Protein AF-A0A917A0M6-F1 (afdb_monomer)

Nearest PDB structures (foldseek):
  4nqf-assembly1_A  TM=3.173E-01  e=4.459E-01  Agrobacterium fabrum str. C58
  5k7v-assembly1_B  TM=4.689E-01  e=9.757E+00  synthetic construct

Radius of gyration: 28.37 Å; Cα contacts (8 Å, |Δi|>4): 167; chains: 1; bounding box: 104×65×52 Å

Mean predicted aligned error: 12.32 Å

Sequence (182 aa):
MIWTCESSKTDILPEPIEGSTAPAIVREPIKPNVAEQAAIAFETAARERDPLLHIVCGLRAIAEAALVGTLAFSPVFELRRLEAAIVSASDGTMGAARYVPAHAVALGFTAALCIIDDSVRRPEFRAPAELAAARIDHVLLLADELDAQFRRQCIERGGDLLRRHVTIQRAMAADVASLTRQ

Solvent-accessible surface area (backbone atoms only — not comparable to full-atom values): 10392 Å² total; per-residue (Å²): 140,86,83,86,84,83,83,90,85,83,87,84,82,81,79,82,76,86,79,76,77,68,77,77,80,76,72,69,79,77,75,79,48,66,41,49,54,24,20,53,24,19,48,50,20,49,74,43,95,75,27,44,66,32,42,27,52,20,37,49,46,50,41,54,27,58,76,73,50,51,52,55,73,45,57,68,69,37,49,54,48,24,51,52,19,49,60,61,21,44,65,59,42,54,70,65,38,81,91,53,59,59,68,55,53,51,49,14,51,50,25,49,48,51,53,55,55,39,39,77,41,57,80,94,73,36,72,57,68,70,58,48,50,54,28,41,50,38,21,50,53,40,25,51,53,39,45,56,49,45,52,49,53,46,31,72,78,69,46,54,62,66,60,51,49,54,52,50,54,52,51,54,54,50,53,54,61,53,65,74,72,113

pLDDT: mean 83.78, std 18.56, range [28.95, 98.5]

Structure (mmCIF, N/CA/C/O backbone):
data_AF-A0A917A0M6-F1
#
_entry.id   AF-A0A917A0M6-F1
#
loop_
_atom_site.group_PDB
_atom_site.id
_atom_site.type_symbol
_atom_site.label_atom_id
_atom_site.label_alt_id
_atom_site.label_comp_id
_atom_site.label_asym_id
_atom_site.label_entity_id
_atom_site.label_seq_id
_atom_site.pdbx_PDB_ins_code
_atom_site.Cartn_x
_atom_site.Cartn_y
_atom_site.Cartn_z
_atom_site.occupancy
_atom_site.B_iso_or_equiv
_atom_site.auth_seq_id
_atom_site.auth_comp_id
_atom_site.auth_asym_id
_atom_site.auth_atom_id
_atom_site.pdbx_PDB_model_num
ATOM 1 N N . MET A 1 1 ? 56.222 32.888 -17.782 1.00 38.62 1 MET A N 1
ATOM 2 C CA . MET A 1 1 ? 55.585 33.889 -18.659 1.00 38.62 1 MET A CA 1
ATOM 3 C C . MET A 1 1 ? 54.517 34.566 -17.818 1.00 38.62 1 MET A C 1
ATOM 5 O O . MET A 1 1 ? 53.549 33.919 -17.451 1.00 38.62 1 MET A O 1
ATOM 9 N N . ILE A 1 2 ? 54.814 35.776 -17.353 1.00 39.22 2 ILE A N 1
ATOM 10 C CA . ILE A 1 2 ? 54.009 36.548 -16.400 1.00 39.22 2 ILE A CA 1
ATOM 11 C C . ILE A 1 2 ? 53.147 37.491 -17.238 1.00 39.22 2 ILE A C 1
ATOM 13 O O . ILE A 1 2 ? 53.694 38.205 -18.074 1.00 39.22 2 ILE A O 1
ATOM 17 N N . TRP A 1 3 ? 51.831 37.473 -17.047 1.00 33.34 3 TRP A N 1
ATOM 18 C CA . TRP A 1 3 ? 50.938 38.505 -17.569 1.00 33.34 3 TRP A CA 1
ATOM 19 C C . TRP A 1 3 ? 50.345 39.259 -16.384 1.00 33.34 3 TRP A C 1
ATOM 21 O O . TRP A 1 3 ? 49.498 38.750 -15.656 1.00 33.34 3 TRP A O 1
ATOM 31 N N . THR A 1 4 ? 50.854 40.467 -16.176 1.00 40.28 4 THR A N 1
ATOM 32 C CA . THR A 1 4 ? 50.218 41.528 -15.399 1.00 40.28 4 THR A CA 1
ATOM 33 C C . THR A 1 4 ? 49.115 42.147 -16.253 1.00 40.28 4 THR A C 1
ATOM 35 O O . THR A 1 4 ? 49.374 42.530 -17.393 1.00 40.28 4 THR A O 1
ATOM 38 N N . CYS A 1 5 ? 47.900 42.258 -15.717 1.00 28.95 5 CYS A N 1
ATOM 39 C CA . CYS A 1 5 ? 46.818 43.024 -16.327 1.00 28.95 5 CYS A CA 1
ATOM 40 C C . CYS A 1 5 ? 46.519 44.220 -15.415 1.00 28.95 5 CYS A C 1
ATOM 42 O O . CYS A 1 5 ? 45.939 44.052 -14.343 1.00 28.95 5 CYS A O 1
ATOM 44 N N . GLU A 1 6 ? 46.976 45.405 -15.821 1.00 38.19 6 GLU A N 1
ATOM 45 C CA . GLU A 1 6 ? 46.613 46.688 -15.222 1.00 38.19 6 GLU A CA 1
ATOM 46 C C . GLU A 1 6 ? 45.471 47.322 -16.028 1.00 38.19 6 GLU A C 1
ATOM 48 O O . GLU A 1 6 ? 45.599 47.603 -17.215 1.00 38.19 6 GLU A O 1
ATOM 53 N N . SER A 1 7 ? 44.349 47.483 -15.330 1.00 42.22 7 SER A N 1
ATOM 54 C CA . SER A 1 7 ? 43.392 48.592 -15.312 1.00 42.22 7 SER A CA 1
ATOM 55 C C . SER A 1 7 ? 43.028 49.398 -16.571 1.00 42.22 7 SER A C 1
ATOM 57 O O . SER A 1 7 ? 43.845 50.031 -17.230 1.00 42.22 7 SER A O 1
ATOM 59 N N . SER A 1 8 ? 41.707 49.610 -16.637 1.00 41.69 8 SER A N 1
ATOM 60 C CA . SER A 1 8 ? 40.989 50.866 -16.923 1.00 41.69 8 SER A CA 1
ATOM 61 C C . SER A 1 8 ? 40.508 51.147 -18.352 1.00 41.69 8 SER A C 1
ATOM 63 O O . SER A 1 8 ? 41.254 51.581 -19.223 1.00 41.69 8 SER A O 1
ATOM 65 N N . LYS A 1 9 ? 39.184 51.031 -18.534 1.00 39.16 9 LYS A N 1
ATOM 66 C CA . LYS A 1 9 ? 38.358 52.066 -19.173 1.00 39.16 9 LYS A CA 1
ATOM 67 C C . LYS A 1 9 ? 36.890 51.909 -18.769 1.00 39.16 9 LYS A C 1
ATOM 69 O O . LYS A 1 9 ? 36.331 50.820 -18.816 1.00 39.16 9 LYS A O 1
ATOM 74 N N . THR A 1 10 ? 36.347 53.025 -18.314 1.00 39.22 10 THR A N 1
ATOM 75 C CA . THR A 1 10 ? 35.009 53.283 -17.793 1.00 39.22 10 THR A CA 1
ATOM 76 C C . THR A 1 10 ? 33.933 53.316 -18.880 1.00 39.22 10 THR A C 1
ATOM 78 O O . THR A 1 10 ? 34.179 53.760 -19.999 1.00 39.22 10 THR A O 1
ATOM 81 N N . ASP A 1 11 ? 32.749 52.863 -18.466 1.00 47.38 11 ASP A N 1
ATOM 82 C CA . ASP A 1 11 ? 31.410 53.407 -18.712 1.00 47.38 11 ASP A CA 1
ATOM 83 C C . ASP A 1 11 ? 30.999 53.819 -20.126 1.00 47.38 11 ASP A C 1
ATOM 85 O O . ASP A 1 11 ? 31.226 54.951 -20.542 1.00 47.38 11 ASP A O 1
ATOM 89 N N . ILE A 1 12 ? 30.200 52.952 -20.759 1.00 41.22 12 ILE A N 1
ATOM 90 C CA . ILE A 1 12 ? 28.961 53.362 -21.440 1.00 41.22 12 ILE A CA 1
ATOM 91 C C . ILE A 1 12 ? 27.910 52.269 -21.175 1.00 41.22 12 ILE A C 1
ATOM 93 O O . ILE A 1 12 ? 27.931 51.210 -21.800 1.00 41.22 12 ILE A O 1
ATOM 97 N N . LEU A 1 13 ? 27.006 52.503 -20.220 1.00 48.06 13 LEU A N 1
ATOM 98 C CA . LEU A 1 13 ? 25.775 51.719 -20.075 1.00 48.06 13 LEU A CA 1
ATOM 99 C C . LEU A 1 13 ? 24.787 52.172 -21.164 1.00 48.06 13 LEU A C 1
ATOM 101 O O . LEU A 1 13 ? 24.506 53.369 -21.231 1.00 48.06 13 LEU A O 1
ATOM 105 N N . PRO A 1 14 ? 24.245 51.278 -22.009 1.00 47.41 14 PRO A N 1
ATOM 106 C CA . PRO A 1 14 ? 23.113 51.636 -22.850 1.00 47.41 14 PRO A CA 1
ATOM 107 C C . PRO A 1 14 ? 21.853 51.771 -21.983 1.00 47.41 14 PRO A C 1
ATOM 109 O O . PRO A 1 14 ? 21.599 50.944 -21.106 1.00 47.41 14 PRO A O 1
ATOM 112 N N . GLU A 1 15 ? 21.088 52.836 -22.222 1.00 51.50 15 GLU A N 1
ATOM 113 C CA . GLU A 1 15 ? 19.836 53.130 -21.522 1.00 51.50 15 GLU A CA 1
ATOM 114 C C . GLU A 1 15 ? 18.814 51.980 -21.618 1.00 51.50 15 GLU A C 1
ATOM 116 O O . GLU A 1 15 ? 18.795 51.237 -22.607 1.00 51.50 15 GLU A O 1
ATOM 121 N N . PRO A 1 16 ? 17.953 51.810 -20.596 1.00 46.12 16 PRO A N 1
ATOM 122 C CA . PRO A 1 16 ? 16.967 50.744 -20.576 1.00 46.12 16 PRO A CA 1
ATOM 123 C C . PRO A 1 16 ? 15.896 50.989 -21.643 1.00 46.12 16 PRO A C 1
ATOM 125 O O . PRO A 1 16 ? 15.229 52.018 -21.661 1.00 46.12 16 PRO A O 1
ATOM 128 N N . ILE A 1 17 ? 15.700 50.003 -22.518 1.00 54.75 17 ILE A N 1
ATOM 129 C CA . ILE A 1 17 ? 14.574 49.975 -23.452 1.00 54.75 17 ILE A CA 1
ATOM 130 C C . ILE A 1 17 ? 13.306 49.728 -22.623 1.00 54.75 17 ILE A C 1
ATOM 132 O O . ILE A 1 17 ? 12.985 48.589 -22.270 1.00 54.75 17 ILE A O 1
ATOM 136 N N . GLU A 1 18 ? 12.599 50.804 -22.280 1.00 48.50 18 GLU A N 1
ATOM 137 C CA . GLU A 1 18 ? 11.246 50.744 -21.731 1.00 48.50 18 GLU A CA 1
ATOM 138 C C . GLU A 1 18 ? 10.335 50.042 -22.746 1.00 48.50 18 GLU A C 1
ATOM 140 O O . GLU A 1 18 ? 10.066 50.553 -23.831 1.00 48.50 18 GLU A O 1
ATOM 145 N N . GLY A 1 19 ? 9.891 48.827 -22.413 1.00 54.84 19 GLY A N 1
ATOM 146 C CA . GLY A 1 19 ? 8.933 48.087 -23.238 1.00 54.84 19 GLY A CA 1
ATOM 147 C C . GLY A 1 19 ? 9.121 46.575 -23.308 1.00 54.84 19 GLY A C 1
ATOM 148 O O . GLY A 1 19 ? 8.264 45.900 -23.870 1.00 54.84 19 GLY A O 1
ATOM 149 N N . SER A 1 20 ? 10.176 45.999 -22.723 1.00 45.97 20 SER A N 1
ATOM 150 C CA . SER A 1 20 ? 10.283 44.537 -22.622 1.00 45.97 20 SER A CA 1
ATOM 151 C C . SER A 1 20 ? 9.537 44.035 -21.387 1.00 45.97 20 SER A C 1
ATOM 153 O O . SER A 1 20 ? 10.117 43.787 -20.330 1.00 45.97 20 SER A O 1
ATOM 155 N N . THR A 1 21 ? 8.219 43.885 -21.509 1.00 54.47 21 THR A N 1
ATOM 156 C CA . THR A 1 21 ? 7.493 42.963 -20.632 1.00 54.47 21 THR A CA 1
ATOM 157 C C . THR A 1 21 ? 7.913 41.556 -21.037 1.00 54.47 21 THR A C 1
ATOM 159 O O . THR A 1 21 ? 7.304 40.921 -21.895 1.00 54.47 21 THR A O 1
ATOM 162 N N . ALA A 1 22 ? 9.015 41.083 -20.447 1.00 52.59 22 ALA A N 1
ATOM 163 C CA . ALA A 1 22 ? 9.358 39.671 -20.472 1.00 52.59 22 ALA A CA 1
ATOM 164 C C . ALA A 1 22 ? 8.086 38.892 -20.104 1.00 52.59 22 ALA A C 1
ATOM 166 O O . ALA A 1 22 ? 7.437 39.261 -19.116 1.00 52.59 22 ALA A O 1
ATOM 167 N N . PRO A 1 23 ? 7.675 37.887 -20.899 1.00 52.91 23 PRO A N 1
ATOM 168 C CA . PRO A 1 23 ? 6.446 37.170 -20.622 1.00 52.91 23 PRO A CA 1
ATOM 169 C C . PRO A 1 23 ? 6.552 36.641 -19.198 1.00 52.91 23 PRO A C 1
ATOM 171 O O . PRO A 1 23 ? 7.510 35.941 -18.860 1.00 52.91 23 PRO A O 1
ATOM 174 N N . ALA A 1 24 ? 5.601 37.042 -18.351 1.00 52.66 24 ALA A N 1
ATOM 175 C CA . ALA A 1 24 ? 5.468 36.474 -17.027 1.00 52.66 24 ALA A CA 1
ATOM 176 C C . ALA A 1 24 ? 5.429 34.961 -17.229 1.00 52.66 24 ALA A C 1
ATOM 178 O O . ALA A 1 24 ? 4.516 34.446 -17.876 1.00 52.66 24 ALA A O 1
ATOM 179 N N . ILE A 1 25 ? 6.465 34.266 -16.757 1.00 57.62 25 ILE A N 1
ATOM 180 C CA . ILE A 1 25 ? 6.489 32.811 -16.742 1.00 57.62 25 ILE A CA 1
ATOM 181 C C . ILE A 1 25 ? 5.358 32.433 -15.795 1.00 57.62 25 ILE A C 1
ATOM 183 O O . ILE A 1 25 ? 5.535 32.406 -14.576 1.00 57.62 25 ILE A O 1
ATOM 187 N N . VAL A 1 26 ? 4.171 32.211 -16.355 1.00 52.22 26 VAL A N 1
ATOM 188 C CA . VAL A 1 26 ? 3.073 31.546 -15.676 1.00 52.22 26 VAL A CA 1
ATOM 189 C C . VAL A 1 26 ? 3.598 30.141 -15.440 1.00 52.22 26 VAL A C 1
ATOM 191 O O . VAL A 1 26 ? 3.538 29.282 -16.315 1.00 52.22 26 VAL A O 1
ATOM 194 N N . ARG A 1 27 ? 4.244 29.940 -14.288 1.00 53.47 27 ARG A N 1
ATOM 195 C CA . ARG A 1 27 ? 4.594 28.608 -13.817 1.00 53.47 27 ARG A CA 1
ATOM 196 C C . ARG A 1 27 ? 3.261 27.917 -13.606 1.00 53.47 27 ARG A C 1
ATOM 198 O O . ARG A 1 27 ? 2.564 28.226 -12.640 1.00 53.47 27 ARG A O 1
ATOM 205 N N . GLU A 1 28 ? 2.880 27.051 -14.541 1.00 50.97 28 GLU A N 1
ATOM 206 C CA . GLU A 1 28 ? 1.807 26.102 -14.284 1.00 50.97 28 GLU A CA 1
ATOM 207 C C . GLU A 1 28 ? 2.093 25.452 -12.923 1.00 50.97 28 GLU A C 1
ATOM 209 O O . GLU A 1 28 ? 3.253 25.116 -12.644 1.00 50.97 28 GLU A O 1
ATOM 214 N N . PRO A 1 29 ? 1.088 25.328 -12.040 1.00 48.66 29 PRO A N 1
ATOM 215 C CA . PRO A 1 29 ? 1.276 24.601 -10.799 1.00 48.66 29 PRO A CA 1
ATOM 216 C C . PRO A 1 29 ? 1.792 23.212 -11.167 1.00 48.66 29 PRO A C 1
ATOM 218 O O . PRO A 1 29 ? 1.144 22.494 -11.931 1.00 48.66 29 PRO A O 1
ATOM 221 N N . ILE A 1 30 ? 2.984 22.866 -10.673 1.00 56.91 30 ILE A N 1
ATOM 222 C CA . ILE A 1 30 ? 3.573 21.543 -10.875 1.00 56.91 30 ILE A CA 1
ATOM 223 C C . ILE A 1 30 ? 2.530 20.555 -10.363 1.00 56.91 30 ILE A C 1
ATOM 225 O O . ILE A 1 30 ? 2.232 20.538 -9.169 1.00 56.91 30 ILE A O 1
ATOM 229 N N . LYS A 1 31 ? 1.911 19.787 -11.269 1.00 58.31 31 LYS A N 1
ATOM 230 C CA . LYS A 1 31 ? 1.012 18.709 -10.860 1.00 58.31 31 LYS A CA 1
ATOM 231 C C . LYS A 1 31 ? 1.856 17.755 -10.017 1.00 58.31 31 LYS A C 1
ATOM 233 O O . LYS A 1 31 ? 2.853 17.257 -10.545 1.00 58.31 31 LYS A O 1
ATOM 238 N N . PRO A 1 32 ? 1.515 17.538 -8.737 1.00 62.78 32 PRO A N 1
ATOM 239 C CA . PRO A 1 32 ? 2.364 16.754 -7.861 1.00 62.78 32 PRO A CA 1
ATOM 240 C C . PRO A 1 32 ? 2.487 15.344 -8.430 1.00 62.78 32 PRO A C 1
ATOM 242 O O . PRO A 1 32 ? 1.481 14.714 -8.769 1.00 62.78 32 PRO A O 1
ATOM 245 N N . ASN A 1 33 ? 3.721 14.879 -8.585 1.00 86.81 33 ASN A N 1
ATOM 246 C CA . ASN A 1 33 ? 4.006 13.577 -9.168 1.00 86.81 33 ASN A CA 1
ATOM 247 C C . ASN A 1 33 ? 3.461 12.467 -8.249 1.00 86.81 33 ASN A C 1
ATOM 249 O O . ASN A 1 33 ? 3.578 12.571 -7.032 1.00 86.81 33 ASN A O 1
ATOM 253 N N . VAL A 1 34 ? 2.888 11.386 -8.790 1.00 91.06 34 VAL A N 1
ATOM 254 C CA . VAL A 1 34 ? 2.308 10.324 -7.946 1.00 91.06 34 VAL A CA 1
ATOM 255 C C . VAL A 1 34 ? 3.366 9.668 -7.054 1.00 91.06 34 VAL A C 1
ATOM 257 O O . VAL A 1 34 ? 3.089 9.400 -5.887 1.00 91.06 34 VAL A O 1
ATOM 260 N N . ALA A 1 35 ? 4.597 9.488 -7.551 1.00 94.12 35 ALA A N 1
ATOM 261 C CA . ALA A 1 35 ? 5.684 8.974 -6.717 1.00 94.12 35 ALA A CA 1
ATOM 262 C C . ALA A 1 35 ? 6.040 9.928 -5.563 1.00 94.12 35 ALA A C 1
ATOM 264 O O . ALA A 1 35 ? 6.274 9.470 -4.449 1.00 94.12 35 ALA A O 1
ATOM 265 N N . GLU A 1 36 ? 6.008 11.242 -5.803 1.00 94.88 36 GLU A N 1
ATOM 266 C CA . GLU A 1 36 ? 6.241 12.260 -4.772 1.00 94.88 36 GLU A CA 1
ATOM 267 C C . GLU A 1 36 ? 5.126 12.234 -3.714 1.00 94.88 36 GLU A C 1
ATOM 269 O O . GLU A 1 36 ? 5.403 12.200 -2.516 1.00 94.88 36 GLU A O 1
ATOM 274 N N . GLN A 1 37 ? 3.859 12.186 -4.140 1.00 94.50 37 GLN A N 1
ATOM 275 C CA . GLN A 1 37 ? 2.711 12.115 -3.229 1.00 94.50 37 GLN A CA 1
ATOM 276 C C . GLN A 1 37 ? 2.752 10.854 -2.361 1.00 94.50 37 GLN A C 1
ATOM 278 O O . GLN A 1 37 ? 2.564 10.926 -1.145 1.00 94.50 37 GLN A O 1
ATOM 283 N N . ALA A 1 38 ? 3.034 9.702 -2.975 1.00 96.75 38 ALA A N 1
ATOM 284 C CA . ALA A 1 38 ? 3.188 8.449 -2.252 1.00 96.75 38 ALA A CA 1
ATOM 285 C C . ALA A 1 38 ? 4.369 8.524 -1.271 1.00 96.75 38 ALA A C 1
ATOM 287 O O . ALA A 1 38 ? 4.231 8.106 -0.122 1.00 96.75 38 ALA A O 1
ATOM 288 N N . ALA A 1 39 ? 5.499 9.116 -1.676 1.00 97.56 39 ALA A N 1
ATOM 289 C CA . ALA A 1 39 ? 6.673 9.251 -0.818 1.00 97.56 39 ALA A CA 1
ATOM 290 C C . ALA A 1 39 ? 6.361 10.111 0.412 1.00 97.56 39 ALA A C 1
ATOM 292 O O . ALA A 1 39 ? 6.673 9.708 1.529 1.00 97.56 39 ALA A O 1
ATOM 293 N N . ILE A 1 40 ? 5.667 11.239 0.233 1.00 97.12 40 ILE A N 1
ATOM 294 C CA . ILE A 1 40 ? 5.218 12.105 1.334 1.00 97.12 40 ILE A CA 1
ATOM 295 C C . ILE A 1 40 ? 4.319 11.340 2.312 1.00 97.12 40 ILE A C 1
ATOM 297 O O . ILE A 1 40 ? 4.447 11.517 3.527 1.00 97.12 40 ILE A O 1
ATOM 301 N N . ALA A 1 41 ? 3.432 10.475 1.813 1.00 97.25 41 ALA A N 1
ATOM 302 C CA . ALA A 1 41 ? 2.583 9.654 2.668 1.00 97.25 41 ALA A CA 1
ATOM 303 C C . ALA A 1 41 ? 3.427 8.700 3.534 1.00 97.25 41 ALA A C 1
ATOM 305 O O . ALA A 1 41 ? 3.285 8.695 4.755 1.00 97.25 41 ALA A O 1
ATOM 306 N N . PHE A 1 42 ? 4.373 7.966 2.943 1.00 98.19 42 PHE A N 1
ATOM 307 C CA . PHE A 1 42 ? 5.252 7.065 3.700 1.00 98.19 42 PHE A CA 1
ATOM 308 C C . PHE A 1 42 ? 6.207 7.802 4.651 1.00 98.19 42 PHE A C 1
ATOM 310 O O . PHE A 1 42 ? 6.415 7.360 5.778 1.00 98.19 42 PHE A O 1
ATOM 317 N N . GLU A 1 43 ? 6.750 8.952 4.251 1.00 97.75 43 GLU A N 1
ATOM 318 C CA . GLU A 1 43 ? 7.593 9.789 5.114 1.00 97.75 43 GLU A CA 1
ATOM 319 C C . GLU A 1 43 ? 6.824 10.322 6.324 1.00 97.75 43 GLU A C 1
ATOM 321 O O . GLU A 1 43 ? 7.365 10.379 7.429 1.00 97.75 43 GLU A O 1
ATOM 326 N N . THR A 1 44 ? 5.562 10.710 6.125 1.00 96.75 44 THR A N 1
ATOM 327 C CA . THR A 1 44 ? 4.668 11.107 7.218 1.00 96.75 44 THR A CA 1
ATOM 328 C C . THR A 1 44 ? 4.410 9.919 8.139 1.00 96.75 44 THR A C 1
ATOM 330 O O . THR A 1 44 ? 4.629 10.023 9.344 1.00 96.75 44 THR A O 1
ATOM 333 N N . ALA A 1 45 ? 4.066 8.759 7.571 1.00 96.75 45 ALA A N 1
ATOM 334 C CA . ALA A 1 45 ? 3.852 7.532 8.329 1.00 96.75 45 ALA A CA 1
ATOM 335 C C . ALA A 1 45 ? 5.065 7.164 9.201 1.00 96.75 45 ALA A C 1
ATOM 337 O O . ALA A 1 45 ? 4.908 6.853 10.375 1.00 96.75 45 ALA A O 1
ATOM 338 N N . ALA A 1 46 ? 6.285 7.267 8.671 1.00 95.62 46 ALA A N 1
ATOM 339 C CA . ALA A 1 46 ? 7.508 6.941 9.406 1.00 95.62 46 ALA A CA 1
ATOM 340 C C . ALA A 1 46 ? 7.762 7.839 10.637 1.00 95.62 46 ALA A C 1
ATOM 342 O O . ALA A 1 46 ? 8.511 7.457 11.534 1.00 95.62 46 ALA A O 1
ATOM 343 N N . ARG A 1 47 ? 7.164 9.036 10.687 1.00 94.56 47 ARG A N 1
ATOM 344 C CA . ARG A 1 47 ? 7.327 10.000 11.791 1.00 94.56 47 ARG A CA 1
ATOM 345 C C . ARG A 1 47 ? 6.196 9.933 12.812 1.00 94.56 47 ARG A C 1
ATOM 347 O O . ARG A 1 47 ? 6.347 10.442 13.922 1.00 94.56 47 ARG A O 1
ATOM 354 N N . GLU A 1 48 ? 5.061 9.353 12.442 1.00 90.62 48 GLU A N 1
ATOM 355 C CA . GLU A 1 48 ? 3.857 9.361 13.259 1.00 90.62 48 GLU A CA 1
ATOM 356 C C . GLU A 1 48 ? 3.731 8.137 14.163 1.00 90.62 48 GLU A C 1
ATOM 358 O O . GLU A 1 48 ? 4.194 7.036 13.875 1.00 90.62 48 GLU A O 1
ATOM 363 N N . ARG A 1 49 ? 3.037 8.332 15.288 1.00 83.62 49 ARG A N 1
ATOM 364 C CA . ARG A 1 49 ? 2.726 7.249 16.228 1.00 83.62 49 ARG A CA 1
ATOM 365 C C . ARG A 1 49 ? 1.623 6.320 15.710 1.00 83.62 49 ARG A C 1
ATOM 367 O O . ARG A 1 49 ? 1.553 5.173 16.144 1.00 83.62 49 ARG A O 1
ATOM 374 N N . ASP A 1 50 ? 0.755 6.822 14.835 1.00 87.62 50 ASP A N 1
ATOM 375 C CA . ASP A 1 50 ? -0.324 6.061 14.205 1.00 87.62 50 ASP A CA 1
ATOM 376 C C . ASP A 1 50 ? -0.201 6.137 12.675 1.00 87.62 50 ASP A C 1
ATOM 378 O O . ASP A 1 50 ? -0.863 6.950 12.033 1.00 87.62 50 ASP A O 1
ATOM 382 N N . PRO A 1 51 ? 0.686 5.321 12.081 1.00 94.44 51 PRO A N 1
ATOM 383 C CA . PRO A 1 51 ? 1.070 5.466 10.681 1.00 94.44 51 PRO A CA 1
ATOM 384 C C . PRO A 1 51 ? 0.003 4.972 9.695 1.00 94.44 51 PRO A C 1
ATOM 386 O O . PRO A 1 51 ? 0.113 5.231 8.497 1.00 94.44 51 PRO A O 1
ATOM 389 N N . LEU A 1 52 ? -1.004 4.221 10.160 1.00 95.75 52 LEU A N 1
ATOM 390 C CA . LEU A 1 52 ? -1.798 3.328 9.309 1.00 95.75 52 LEU A CA 1
ATOM 391 C C . LEU A 1 52 ? -2.516 4.058 8.173 1.00 95.75 52 LEU A C 1
ATOM 393 O O . LEU A 1 52 ? -2.455 3.603 7.034 1.00 95.75 52 LEU A O 1
ATOM 397 N N . LEU A 1 53 ? -3.139 5.205 8.453 1.00 95.81 53 LEU A N 1
ATOM 398 C CA . LEU A 1 53 ? -3.837 5.990 7.433 1.00 95.81 53 LEU A CA 1
ATOM 399 C C . LEU A 1 53 ? -2.894 6.404 6.296 1.00 95.81 53 LEU A C 1
ATOM 401 O O . LEU A 1 53 ? -3.217 6.251 5.119 1.00 95.81 53 LEU A O 1
ATOM 405 N N . HIS A 1 54 ? -1.711 6.900 6.648 1.00 97.56 54 HIS A N 1
ATOM 406 C CA . HIS A 1 54 ? -0.732 7.368 5.678 1.00 97.56 54 HIS A CA 1
ATOM 407 C C . HIS A 1 54 ? -0.139 6.219 4.855 1.00 97.56 54 HIS A C 1
ATOM 409 O O . HIS A 1 54 ? 0.023 6.362 3.643 1.00 97.56 54 HIS A O 1
ATOM 415 N N . ILE A 1 55 ? 0.091 5.054 5.471 1.00 98.00 55 ILE A N 1
ATOM 416 C CA . ILE A 1 55 ? 0.491 3.836 4.753 1.00 98.00 55 ILE A CA 1
ATOM 417 C C . ILE A 1 55 ? -0.573 3.424 3.737 1.00 98.00 55 ILE A C 1
ATOM 419 O O . ILE A 1 55 ? -0.245 3.176 2.580 1.00 98.00 55 ILE A O 1
ATOM 423 N N . VAL A 1 56 ? -1.845 3.385 4.144 1.00 98.12 56 VAL A N 1
ATOM 424 C CA . VAL A 1 56 ? -2.962 3.033 3.255 1.00 98.12 56 VAL A CA 1
ATOM 425 C C . VAL A 1 56 ? -3.013 3.979 2.058 1.00 98.12 56 VAL A C 1
ATOM 427 O O . VAL A 1 56 ? -3.101 3.516 0.921 1.00 98.12 56 VAL A O 1
ATOM 430 N N . CYS A 1 57 ? -2.912 5.290 2.289 1.00 97.50 57 CYS A N 1
ATOM 431 C CA . CYS A 1 57 ? -2.883 6.284 1.217 1.00 97.50 57 CYS A CA 1
ATOM 432 C C . CYS A 1 57 ? -1.708 6.056 0.254 1.00 97.50 57 CYS A C 1
ATOM 434 O O . CYS A 1 57 ? -1.910 6.047 -0.960 1.00 97.50 57 CYS A O 1
ATOM 436 N N . GLY A 1 58 ? -0.501 5.823 0.779 1.00 97.94 58 GLY A N 1
ATOM 437 C CA . GLY A 1 58 ? 0.688 5.558 -0.034 1.00 97.94 58 GLY A CA 1
ATOM 438 C C . GLY A 1 58 ? 0.570 4.279 -0.868 1.00 97.94 58 GLY A C 1
ATOM 439 O O . GLY A 1 58 ? 0.857 4.294 -2.064 1.00 97.94 58 GLY A O 1
ATOM 440 N N . LEU A 1 59 ? 0.091 3.182 -0.271 1.00 98.31 59 LEU A N 1
ATOM 441 C CA . LEU A 1 59 ? -0.111 1.906 -0.967 1.00 98.31 59 LEU A CA 1
ATOM 442 C C . LEU A 1 59 ? -1.173 2.019 -2.069 1.00 98.31 59 LEU A C 1
ATOM 444 O O . LEU A 1 59 ? -0.948 1.546 -3.183 1.00 98.31 59 LEU A O 1
ATOM 448 N N . ARG A 1 60 ? -2.305 2.686 -1.795 1.00 98.06 60 ARG A N 1
ATOM 449 C CA . ARG A 1 60 ? -3.350 2.922 -2.806 1.00 98.06 60 ARG A CA 1
ATOM 450 C C . ARG A 1 60 ? -2.836 3.781 -3.960 1.00 98.06 60 ARG A C 1
ATOM 452 O O . ARG A 1 60 ? -3.099 3.439 -5.108 1.00 98.06 60 ARG A O 1
ATOM 459 N N . ALA A 1 61 ? -2.056 4.824 -3.672 1.00 96.88 61 ALA A N 1
ATOM 460 C CA . ALA A 1 61 ? -1.446 5.662 -4.702 1.00 96.88 61 ALA A CA 1
ATOM 461 C C . ALA A 1 61 ? -0.491 4.863 -5.607 1.00 96.88 61 ALA A C 1
ATOM 463 O O . ALA A 1 61 ? -0.533 5.017 -6.825 1.00 96.88 61 ALA A O 1
ATOM 464 N N . ILE A 1 62 ? 0.327 3.967 -5.039 1.00 97.75 62 ILE A N 1
ATOM 465 C CA . ILE A 1 62 ? 1.201 3.075 -5.820 1.00 97.75 62 ILE A CA 1
ATOM 466 C C . ILE A 1 62 ? 0.379 2.138 -6.703 1.00 97.75 62 ILE A C 1
ATOM 468 O O . ILE A 1 62 ? 0.672 2.016 -7.891 1.00 97.75 62 ILE A O 1
ATOM 472 N N . ALA A 1 63 ? -0.640 1.482 -6.143 1.00 97.12 63 ALA A N 1
ATOM 473 C CA . ALA A 1 63 ? -1.476 0.543 -6.885 1.00 97.12 63 ALA A CA 1
ATOM 474 C C . ALA A 1 63 ? -2.210 1.231 -8.048 1.00 97.12 63 ALA A C 1
ATOM 476 O O . ALA A 1 63 ? -2.174 0.744 -9.176 1.00 97.12 63 ALA A O 1
ATOM 477 N N . GLU A 1 64 ? -2.815 2.394 -7.801 1.00 96.00 64 GLU A N 1
ATOM 478 C CA . GLU A 1 64 ? -3.481 3.192 -8.833 1.00 96.00 64 GLU A CA 1
ATOM 479 C C . GLU A 1 64 ? -2.495 3.620 -9.927 1.00 96.00 64 GLU A C 1
ATOM 481 O O . GLU A 1 64 ? -2.750 3.442 -11.120 1.00 96.00 64 GLU A O 1
ATOM 486 N N . ALA A 1 65 ? -1.323 4.115 -9.534 1.00 94.75 65 ALA A N 1
ATOM 487 C CA . ALA A 1 65 ? -0.306 4.547 -10.478 1.00 94.75 65 ALA A CA 1
ATOM 488 C C . ALA A 1 65 ? 0.280 3.393 -11.301 1.00 94.75 65 ALA A C 1
ATOM 490 O O . ALA A 1 65 ? 0.647 3.589 -12.460 1.00 94.75 65 ALA A O 1
ATOM 491 N N . ALA A 1 66 ? 0.345 2.189 -10.734 1.00 94.12 66 ALA A N 1
ATOM 492 C CA . ALA A 1 66 ? 0.738 0.982 -11.447 1.00 94.12 66 ALA A CA 1
ATOM 493 C C . ALA A 1 66 ? -0.312 0.572 -12.487 1.00 94.12 66 ALA A C 1
ATOM 495 O O . ALA A 1 66 ? 0.046 0.297 -13.631 1.00 94.12 66 ALA A O 1
ATOM 496 N N . LEU A 1 67 ? -1.598 0.600 -12.120 1.00 93.12 67 LEU A N 1
ATOM 497 C CA . LEU A 1 67 ? -2.712 0.271 -13.018 1.00 93.12 67 LEU A CA 1
ATOM 498 C C . LEU A 1 67 ? -2.795 1.224 -14.218 1.00 93.12 67 LEU A C 1
ATOM 500 O O . LEU A 1 67 ? -3.077 0.789 -15.333 1.00 93.12 67 LEU A O 1
ATOM 504 N N . VAL A 1 68 ? -2.528 2.515 -14.003 1.00 91.75 68 VAL A N 1
ATOM 505 C CA . VAL A 1 68 ? -2.567 3.546 -15.059 1.00 91.75 68 VAL A CA 1
ATOM 506 C C . VAL A 1 68 ? -1.199 3.724 -15.747 1.00 91.75 68 VAL A C 1
ATOM 508 O O . VAL A 1 68 ? -1.086 4.402 -16.765 1.00 91.75 68 VAL A O 1
ATOM 511 N N . GLY A 1 69 ? -0.138 3.106 -15.221 1.00 89.38 69 GLY A N 1
ATOM 512 C CA . GLY A 1 69 ? 1.224 3.201 -15.752 1.00 89.38 69 GLY A CA 1
ATOM 513 C C . GLY A 1 69 ? 1.920 4.544 -15.497 1.00 89.38 69 GLY A C 1
ATOM 514 O O . GLY A 1 69 ? 2.940 4.833 -16.123 1.00 89.38 69 GLY A O 1
ATOM 515 N N . THR A 1 70 ? 1.410 5.375 -14.584 1.00 91.50 70 THR A N 1
ATOM 516 C CA . THR A 1 70 ? 1.931 6.730 -14.341 1.00 91.50 70 THR A CA 1
ATOM 517 C C . THR A 1 70 ? 3.256 6.752 -13.583 1.00 91.50 70 THR A C 1
ATOM 519 O O . THR A 1 70 ? 4.021 7.708 -13.731 1.00 91.50 70 THR A O 1
ATOM 522 N N . LEU A 1 71 ? 3.592 5.683 -12.849 1.00 90.69 71 LEU A N 1
ATOM 523 C CA . LEU A 1 71 ? 4.905 5.538 -12.202 1.00 90.69 71 LEU A CA 1
ATOM 524 C C . LEU A 1 71 ? 6.058 5.606 -13.209 1.00 90.69 71 LEU A C 1
ATOM 526 O O . LEU A 1 71 ? 7.093 6.184 -12.901 1.00 90.69 71 LEU A O 1
ATOM 530 N N . ALA A 1 72 ? 5.871 5.105 -14.434 1.00 89.06 72 ALA A N 1
ATOM 531 C CA . ALA A 1 72 ? 6.910 5.130 -15.466 1.00 89.06 72 ALA A CA 1
ATOM 532 C C . ALA A 1 72 ? 7.264 6.551 -15.949 1.00 89.06 72 ALA A C 1
ATOM 534 O O . ALA A 1 72 ? 8.316 6.746 -16.556 1.00 89.06 72 ALA A O 1
ATOM 535 N N . PHE A 1 73 ? 6.403 7.541 -15.687 1.00 90.00 73 PHE A N 1
ATOM 536 C CA . PHE A 1 73 ? 6.655 8.952 -16.001 1.00 90.00 73 PHE A CA 1
ATOM 537 C C . PHE A 1 73 ? 7.224 9.734 -14.812 1.00 90.00 73 PHE A C 1
ATOM 539 O O . PHE A 1 73 ? 7.578 10.904 -14.957 1.00 90.00 73 PHE A O 1
ATOM 546 N N . S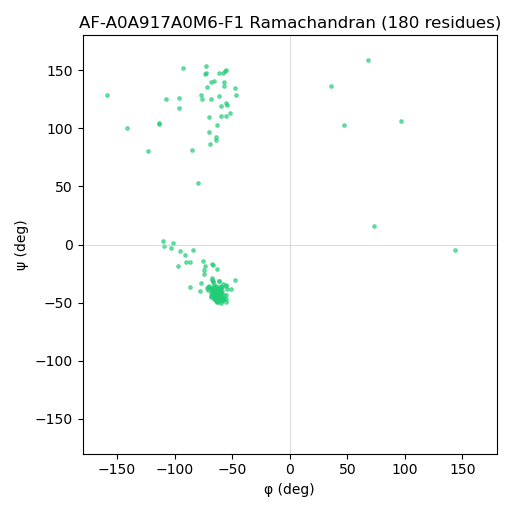ER A 1 74 ? 7.317 9.107 -13.637 1.00 92.31 74 SER A N 1
ATOM 547 C CA . SER A 1 74 ? 7.951 9.718 -12.475 1.00 92.31 74 SER A CA 1
ATOM 548 C C . SER A 1 74 ? 9.458 9.858 -12.702 1.00 92.31 74 SER A C 1
ATOM 550 O O . SER A 1 74 ? 10.094 8.929 -13.206 1.00 92.31 74 SER A O 1
ATOM 552 N N . PRO A 1 75 ? 10.080 10.973 -12.287 1.00 91.81 75 PRO A N 1
ATOM 553 C CA . PRO A 1 75 ? 11.529 11.070 -12.264 1.00 91.81 75 PRO A CA 1
ATOM 554 C C . PRO A 1 75 ? 12.147 9.961 -11.406 1.00 91.81 75 PRO A C 1
ATOM 556 O O . PRO A 1 75 ? 11.666 9.667 -10.312 1.00 91.81 75 PRO A O 1
ATOM 559 N N . VAL A 1 76 ? 13.266 9.390 -11.863 1.00 91.88 76 VAL A N 1
ATOM 560 C CA . VAL A 1 76 ? 13.954 8.289 -11.161 1.00 91.88 76 VAL A CA 1
ATOM 561 C C . VAL A 1 76 ? 14.306 8.658 -9.717 1.00 91.88 76 VAL A C 1
ATOM 563 O O . VAL A 1 76 ? 14.223 7.813 -8.832 1.00 91.88 76 VAL A O 1
ATOM 566 N N . PHE A 1 77 ? 14.666 9.917 -9.454 1.00 93.31 77 PHE A N 1
ATOM 567 C CA . PHE A 1 77 ? 14.982 10.363 -8.097 1.00 93.31 77 PHE A CA 1
ATOM 568 C C . PHE A 1 77 ? 13.761 10.316 -7.158 1.00 93.31 77 PHE A C 1
ATOM 570 O O . PHE A 1 77 ? 13.925 9.958 -5.995 1.00 93.31 77 PHE A O 1
ATOM 577 N N . GLU A 1 78 ? 12.548 10.593 -7.655 1.00 95.06 78 GLU A N 1
ATOM 578 C CA . GLU A 1 78 ? 11.310 10.463 -6.870 1.00 95.06 78 GLU A CA 1
ATOM 579 C C . GLU A 1 78 ? 10.968 8.995 -6.609 1.00 95.06 78 GLU A C 1
ATOM 581 O O . GLU A 1 78 ? 10.534 8.646 -5.517 1.00 95.06 78 GLU A O 1
ATOM 586 N N . LEU A 1 79 ? 11.230 8.107 -7.573 1.00 95.69 79 LEU A N 1
ATOM 587 C CA . LEU A 1 79 ? 11.045 6.665 -7.383 1.00 95.69 79 LEU A CA 1
ATOM 588 C C . LEU A 1 79 ? 12.013 6.112 -6.325 1.00 95.69 79 LEU A C 1
ATOM 590 O O . LEU A 1 79 ? 11.596 5.369 -5.442 1.00 95.69 79 LEU A O 1
ATOM 594 N N . ARG A 1 80 ? 13.282 6.545 -6.332 1.00 96.06 80 ARG A N 1
ATOM 595 C CA . ARG A 1 80 ? 14.260 6.189 -5.285 1.00 96.06 80 ARG A CA 1
ATOM 596 C C . ARG A 1 80 ? 13.882 6.739 -3.913 1.00 96.06 80 ARG A C 1
ATOM 598 O O . ARG A 1 80 ? 14.043 6.053 -2.906 1.00 96.06 80 ARG A O 1
ATOM 605 N N . ARG A 1 81 ? 13.380 7.974 -3.865 1.00 97.06 81 ARG A N 1
ATOM 606 C CA . ARG A 1 81 ? 12.861 8.573 -2.633 1.00 97.06 81 ARG A CA 1
ATOM 607 C C . ARG A 1 81 ? 11.677 7.769 -2.094 1.00 97.06 81 ARG A C 1
ATOM 609 O O . ARG A 1 81 ? 11.647 7.474 -0.903 1.00 97.06 81 ARG A O 1
ATOM 616 N N . LEU A 1 82 ? 10.751 7.368 -2.963 1.00 97.88 82 LEU A N 1
ATOM 617 C CA . LEU A 1 82 ? 9.613 6.528 -2.606 1.00 97.88 82 LEU A CA 1
ATOM 618 C C . LEU A 1 82 ? 10.049 5.162 -2.055 1.00 97.88 82 LEU A C 1
ATOM 620 O O . LEU A 1 82 ? 9.549 4.751 -1.011 1.00 97.88 82 LEU A O 1
ATOM 624 N N . GLU A 1 83 ? 11.007 4.487 -2.697 1.00 97.88 83 GLU A N 1
ATOM 625 C CA . GLU A 1 83 ? 11.582 3.230 -2.187 1.00 97.88 83 GLU A CA 1
ATOM 626 C C . GLU A 1 83 ? 12.130 3.403 -0.762 1.00 97.88 83 GLU A C 1
ATOM 628 O O . GLU A 1 83 ? 11.793 2.630 0.137 1.00 97.88 83 GLU A O 1
ATOM 633 N N . ALA A 1 84 ? 12.934 4.446 -0.535 1.00 97.81 84 ALA A N 1
ATOM 634 C CA . ALA A 1 84 ? 13.498 4.738 0.780 1.00 97.81 84 ALA A CA 1
ATOM 635 C C . ALA A 1 84 ? 12.411 5.046 1.824 1.00 97.81 84 ALA A C 1
ATOM 637 O O . ALA A 1 84 ? 12.501 4.586 2.964 1.00 97.81 84 ALA A O 1
ATOM 638 N N . ALA A 1 85 ? 11.368 5.783 1.436 1.00 98.12 85 ALA A N 1
ATOM 639 C CA . ALA A 1 85 ? 10.248 6.107 2.308 1.00 98.12 85 ALA A CA 1
ATOM 640 C C . ALA A 1 85 ? 9.458 4.852 2.717 1.00 98.12 85 ALA A C 1
ATOM 642 O O . ALA A 1 85 ? 9.156 4.684 3.899 1.00 98.12 85 ALA A O 1
ATOM 643 N N . ILE A 1 86 ? 9.188 3.936 1.779 1.00 98.19 86 ILE A N 1
ATOM 644 C CA . ILE A 1 86 ? 8.531 2.648 2.062 1.00 98.19 86 ILE A CA 1
ATOM 645 C C . ILE A 1 86 ? 9.342 1.842 3.075 1.00 98.19 86 ILE A C 1
ATOM 647 O O . ILE A 1 86 ? 8.793 1.370 4.072 1.00 98.19 86 ILE A O 1
ATOM 651 N N . VAL A 1 87 ? 10.652 1.713 2.846 1.00 97.12 87 VAL A N 1
ATOM 652 C CA . VAL A 1 87 ? 11.543 0.991 3.763 1.00 97.12 87 VAL A CA 1
ATOM 653 C C . VAL A 1 87 ? 11.507 1.633 5.149 1.00 97.12 87 VAL A C 1
ATOM 655 O O . VAL A 1 87 ? 11.285 0.932 6.135 1.00 97.12 87 VAL A O 1
ATOM 658 N N . SER A 1 88 ? 11.628 2.960 5.232 1.00 95.88 88 SER A N 1
ATOM 659 C CA . SER A 1 88 ? 11.594 3.688 6.505 1.00 95.88 88 SER A CA 1
ATOM 660 C C . SER A 1 88 ? 10.274 3.529 7.263 1.00 95.88 88 SER A C 1
ATOM 662 O O . SER A 1 88 ? 10.272 3.587 8.491 1.00 95.88 88 SER A O 1
ATOM 664 N N . ALA A 1 89 ? 9.152 3.368 6.563 1.00 96.56 89 ALA A N 1
ATOM 665 C CA . ALA A 1 89 ? 7.838 3.242 7.181 1.00 96.56 89 ALA A CA 1
ATOM 666 C C . ALA A 1 89 ? 7.488 1.791 7.568 1.00 96.56 89 ALA A C 1
ATOM 668 O O . ALA A 1 89 ? 6.556 1.562 8.346 1.00 96.56 89 ALA A O 1
ATOM 669 N N . SER A 1 90 ? 8.223 0.805 7.043 1.00 94.06 90 SER A N 1
ATOM 670 C CA . SER A 1 90 ? 7.892 -0.618 7.172 1.00 94.06 90 SER A CA 1
ATOM 671 C C . SER A 1 90 ? 7.914 -1.122 8.619 1.00 94.06 90 SER A C 1
ATOM 673 O O . SER A 1 90 ? 6.919 -1.686 9.077 1.00 94.06 90 SER A O 1
ATOM 675 N N . ASP A 1 91 ? 8.979 -0.842 9.372 1.00 89.50 91 ASP A N 1
ATOM 676 C CA . ASP A 1 91 ? 9.125 -1.275 10.769 1.00 89.50 91 ASP A CA 1
ATOM 677 C C . ASP A 1 91 ? 8.028 -0.684 11.667 1.00 89.50 91 ASP A C 1
ATOM 679 O O . ASP A 1 91 ? 7.372 -1.396 12.434 1.00 89.50 91 ASP A O 1
ATOM 683 N N . GLY A 1 92 ? 7.772 0.622 11.522 1.00 89.56 92 GLY A N 1
ATOM 684 C CA . GLY A 1 92 ? 6.701 1.311 12.244 1.00 89.56 92 GLY A CA 1
ATOM 685 C C . GLY A 1 92 ? 5.325 0.733 11.915 1.00 89.56 92 GLY A C 1
ATOM 686 O O . GLY A 1 92 ? 4.494 0.542 12.806 1.00 89.56 92 GLY A O 1
ATOM 687 N N . THR A 1 93 ? 5.107 0.363 10.652 1.00 94.31 93 THR A N 1
ATOM 688 C CA . THR A 1 93 ? 3.871 -0.291 10.211 1.00 94.31 93 THR A CA 1
ATOM 6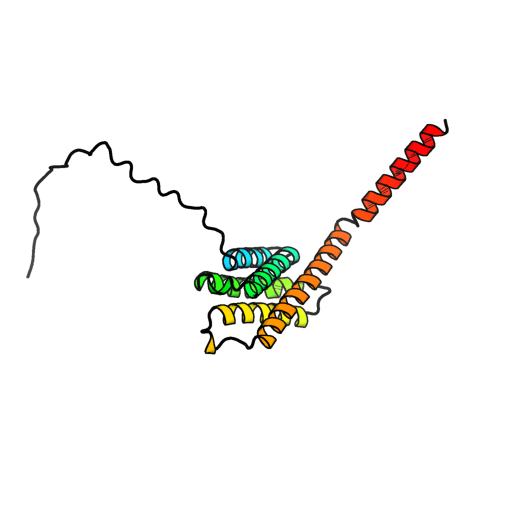89 C C . THR A 1 93 ? 3.719 -1.672 10.829 1.00 94.31 93 THR A C 1
ATOM 691 O O . THR A 1 93 ? 2.642 -1.975 11.331 1.00 94.31 93 THR A O 1
ATOM 694 N N . MET A 1 94 ? 4.770 -2.497 10.862 1.00 92.94 94 MET A N 1
ATOM 695 C CA . MET A 1 94 ? 4.707 -3.822 11.492 1.00 92.94 94 MET A CA 1
ATOM 696 C C . MET A 1 94 ? 4.357 -3.730 12.984 1.00 92.94 94 MET A C 1
ATOM 698 O O . ME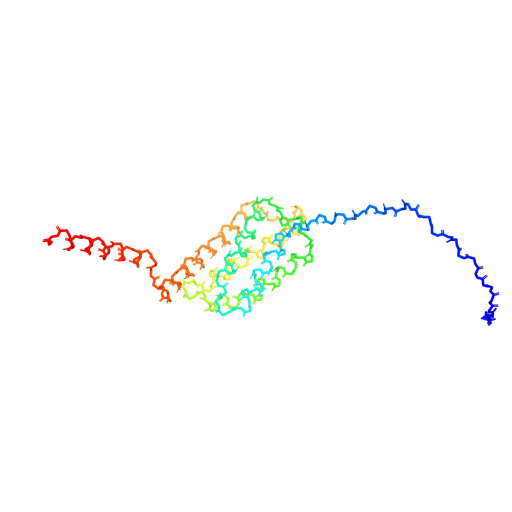T A 1 94 ? 3.575 -4.537 13.481 1.00 92.94 94 MET A O 1
ATOM 702 N N . GLY A 1 95 ? 4.873 -2.719 13.692 1.00 90.56 95 GLY A N 1
ATOM 703 C CA . GLY A 1 95 ? 4.503 -2.458 15.087 1.00 90.56 95 GLY A CA 1
ATOM 704 C C . GLY A 1 95 ? 3.073 -1.926 15.257 1.00 90.56 95 GLY A C 1
ATOM 705 O O . GLY A 1 95 ? 2.386 -2.261 16.227 1.00 90.56 95 GLY A O 1
ATOM 706 N N . ALA A 1 96 ? 2.602 -1.106 14.316 1.00 91.75 96 ALA A N 1
ATOM 707 C CA . ALA A 1 96 ? 1.262 -0.530 14.349 1.00 91.75 96 ALA A CA 1
ATOM 708 C C . ALA A 1 96 ? 0.172 -1.529 13.928 1.00 91.75 96 ALA A C 1
ATOM 710 O O . ALA A 1 96 ? -0.929 -1.489 14.479 1.00 91.75 96 ALA A O 1
ATOM 711 N N . ALA A 1 97 ? 0.463 -2.447 13.004 1.00 93.31 97 ALA A N 1
ATOM 712 C CA . ALA A 1 97 ? -0.459 -3.384 12.359 1.00 93.31 97 ALA A CA 1
ATOM 713 C C . ALA A 1 97 ? -0.796 -4.626 13.218 1.00 93.31 97 ALA A C 1
ATOM 715 O O . ALA A 1 97 ? -0.687 -5.762 12.778 1.00 93.31 97 ALA A O 1
ATOM 716 N N . ARG A 1 98 ? -1.234 -4.414 14.464 1.00 89.12 98 ARG A N 1
ATOM 717 C CA . ARG A 1 98 ? -1.543 -5.458 15.464 1.00 89.12 98 ARG A CA 1
ATOM 718 C C . ARG A 1 98 ? -2.410 -6.636 15.000 1.00 89.12 98 ARG A C 1
ATOM 720 O O . ARG A 1 98 ? -2.280 -7.714 15.573 1.00 89.12 98 ARG A O 1
ATOM 727 N N . TYR A 1 99 ? -3.320 -6.438 14.048 1.00 91.88 99 TYR A N 1
ATOM 728 C CA . TYR A 1 99 ? -4.239 -7.482 13.578 1.00 91.88 99 TYR A CA 1
ATOM 729 C C . TYR A 1 99 ? -3.838 -8.073 12.226 1.00 91.88 99 TYR A C 1
ATOM 731 O O . TYR A 1 99 ? -4.489 -9.007 11.764 1.00 91.88 99 TYR A O 1
ATOM 739 N N . VAL A 1 100 ? -2.772 -7.558 11.612 1.00 94.44 100 VAL A N 1
ATOM 740 C CA . VAL A 1 100 ? -2.247 -8.042 10.338 1.00 94.44 100 VAL A CA 1
ATOM 741 C C . VAL A 1 100 ? -0.939 -8.784 10.613 1.00 94.44 100 VAL A C 1
ATOM 743 O O . VAL A 1 100 ? -0.033 -8.224 11.230 1.00 94.44 100 VAL A O 1
ATOM 746 N N . PRO A 1 101 ? -0.790 -10.046 10.180 1.00 94.81 101 PRO A N 1
ATOM 747 C CA . PRO A 1 101 ? 0.457 -10.772 10.378 1.00 94.81 101 PRO A CA 1
ATOM 748 C C . PRO A 1 101 ? 1.651 -10.035 9.759 1.00 94.81 101 PRO A C 1
ATOM 750 O O . PRO A 1 101 ? 1.586 -9.596 8.611 1.00 94.81 101 PRO A O 1
ATOM 753 N N . ALA A 1 102 ? 2.778 -9.967 10.476 1.00 93.94 102 ALA A N 1
ATOM 754 C CA . ALA A 1 102 ? 3.970 -9.246 10.015 1.00 93.94 102 ALA A CA 1
ATOM 755 C C . ALA A 1 102 ? 4.465 -9.709 8.631 1.00 93.94 102 ALA A C 1
ATOM 757 O O . ALA A 1 102 ? 4.904 -8.896 7.824 1.00 93.94 102 ALA A O 1
ATOM 758 N N . HIS A 1 103 ? 4.336 -11.003 8.314 1.00 94.56 103 HIS A N 1
ATOM 759 C CA . HIS A 1 103 ? 4.699 -11.526 6.994 1.00 94.56 103 HIS A CA 1
ATOM 760 C C . HIS A 1 103 ? 3.784 -11.008 5.872 1.00 94.56 103 HIS A C 1
ATOM 762 O O . HIS A 1 103 ? 4.257 -10.813 4.758 1.00 94.56 103 HIS A O 1
ATOM 768 N N . ALA A 1 104 ? 2.500 -10.755 6.147 1.00 95.31 104 ALA A N 1
ATOM 769 C CA . ALA A 1 104 ? 1.575 -10.175 5.175 1.00 95.31 104 ALA A CA 1
ATOM 770 C C . ALA A 1 104 ? 1.909 -8.697 4.921 1.00 95.31 104 ALA A C 1
ATOM 772 O O . ALA A 1 104 ? 1.924 -8.255 3.774 1.00 95.31 104 ALA A O 1
ATOM 773 N N . VAL A 1 105 ? 2.275 -7.964 5.980 1.00 96.56 105 VAL A N 1
ATOM 774 C CA . VAL A 1 105 ? 2.799 -6.592 5.877 1.00 96.56 105 VAL A CA 1
ATOM 775 C C . VAL A 1 105 ? 4.074 -6.561 5.033 1.00 96.56 105 VAL A C 1
ATOM 777 O O . VAL A 1 105 ? 4.168 -5.796 4.075 1.00 96.56 105 VAL A O 1
ATOM 780 N N . ALA A 1 106 ? 5.036 -7.436 5.335 1.00 95.88 106 ALA A N 1
ATOM 781 C CA . ALA A 1 106 ? 6.277 -7.540 4.575 1.00 95.88 106 ALA A CA 1
ATOM 782 C C . ALA A 1 106 ? 6.026 -7.903 3.101 1.00 95.88 106 ALA A C 1
ATOM 784 O O . ALA A 1 106 ? 6.652 -7.321 2.215 1.00 95.88 106 ALA A O 1
ATOM 785 N N . LEU A 1 107 ? 5.088 -8.816 2.823 1.00 96.69 107 LEU A N 1
ATOM 786 C CA . LEU A 1 107 ? 4.736 -9.210 1.459 1.00 96.69 107 LEU A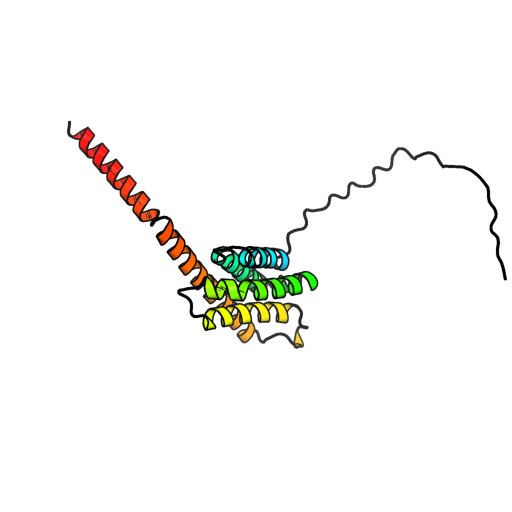 CA 1
ATOM 787 C C . LEU A 1 107 ? 4.139 -8.043 0.663 1.00 96.69 107 LEU A C 1
ATOM 789 O O . LEU A 1 107 ? 4.572 -7.805 -0.462 1.00 96.69 107 LEU A O 1
ATOM 793 N N . GLY A 1 108 ? 3.200 -7.286 1.240 1.00 97.75 108 GLY A N 1
ATOM 794 C CA . GLY A 1 108 ? 2.601 -6.134 0.561 1.00 97.75 108 GLY A CA 1
ATOM 795 C C . GLY A 1 108 ? 3.603 -5.001 0.312 1.00 97.75 108 GLY A C 1
ATOM 796 O O . GLY A 1 108 ? 3.633 -4.445 -0.785 1.00 97.75 108 GLY A O 1
ATOM 797 N N . PHE A 1 109 ? 4.503 -4.712 1.261 1.00 98.12 109 PHE A N 1
ATOM 798 C CA . PHE A 1 109 ? 5.598 -3.762 1.017 1.00 98.12 109 PHE A CA 1
ATOM 799 C C . PHE A 1 109 ? 6.582 -4.250 -0.044 1.00 98.12 109 PHE A C 1
ATOM 801 O O . PHE A 1 109 ? 6.992 -3.473 -0.904 1.00 98.12 109 PHE A O 1
ATOM 808 N N . THR A 1 110 ? 6.932 -5.536 -0.026 1.00 98.12 110 THR A N 1
ATOM 809 C CA . THR A 1 110 ? 7.794 -6.125 -1.059 1.00 98.12 110 THR A CA 1
ATOM 810 C C . THR A 1 110 ? 7.145 -6.002 -2.435 1.00 98.12 110 THR A C 1
ATOM 812 O O . THR A 1 110 ? 7.806 -5.609 -3.393 1.00 98.12 110 THR A O 1
ATOM 815 N N . ALA A 1 111 ? 5.840 -6.263 -2.536 1.00 98.38 111 ALA A N 1
ATOM 816 C CA . ALA A 1 111 ? 5.093 -6.092 -3.774 1.00 98.38 111 ALA A CA 1
ATOM 817 C C . ALA A 1 111 ? 5.109 -4.632 -4.262 1.00 98.38 111 ALA A C 1
ATOM 819 O O . ALA A 1 111 ? 5.366 -4.396 -5.443 1.00 98.38 111 ALA A O 1
ATOM 820 N N . ALA A 1 112 ? 4.930 -3.659 -3.360 1.00 98.31 112 ALA A N 1
ATOM 821 C CA . ALA A 1 112 ? 5.024 -2.235 -3.685 1.00 98.31 112 ALA A CA 1
ATOM 822 C C . ALA A 1 112 ? 6.416 -1.850 -4.217 1.00 98.31 112 ALA A C 1
ATOM 824 O O . ALA A 1 112 ? 6.520 -1.182 -5.245 1.00 98.31 112 ALA A O 1
ATOM 825 N N . LEU A 1 113 ? 7.488 -2.322 -3.573 1.00 98.12 113 LEU A N 1
ATOM 826 C CA . LEU A 1 113 ? 8.861 -2.097 -4.038 1.00 98.12 113 LEU A CA 1
ATOM 827 C C . LEU A 1 113 ? 9.107 -2.727 -5.415 1.00 98.12 113 LEU A C 1
ATOM 829 O O . LEU A 1 113 ? 9.711 -2.099 -6.279 1.00 98.12 113 LEU A O 1
ATOM 833 N N . CYS A 1 114 ? 8.600 -3.936 -5.658 1.00 97.38 114 CYS A N 1
ATOM 834 C CA . CYS A 1 114 ? 8.717 -4.581 -6.963 1.00 97.38 114 CYS A CA 1
ATOM 835 C C . CYS A 1 114 ? 7.977 -3.828 -8.078 1.00 97.38 114 CYS A C 1
ATOM 837 O O . CYS A 1 114 ? 8.463 -3.795 -9.206 1.00 97.38 114 CYS A O 1
ATOM 839 N N . ILE A 1 115 ? 6.823 -3.225 -7.783 1.00 97.12 115 ILE A N 1
ATOM 840 C CA . ILE A 1 115 ? 6.096 -2.370 -8.735 1.00 97.12 115 ILE A CA 1
ATOM 841 C C . ILE A 1 115 ? 6.940 -1.147 -9.114 1.00 97.12 115 ILE A C 1
ATOM 843 O O . ILE A 1 115 ? 7.023 -0.785 -10.289 1.00 97.12 115 ILE A O 1
ATOM 847 N N . ILE A 1 116 ? 7.584 -0.520 -8.129 1.00 96.50 116 ILE A N 1
ATOM 848 C CA . ILE A 1 116 ? 8.452 0.638 -8.363 1.00 96.50 116 ILE A CA 1
ATOM 849 C C . ILE A 1 116 ? 9.667 0.232 -9.202 1.00 96.50 116 ILE A C 1
ATOM 851 O O . ILE A 1 116 ? 9.960 0.888 -10.202 1.00 96.50 116 ILE A O 1
ATOM 855 N N . ASP A 1 117 ? 10.319 -0.881 -8.871 1.00 94.81 117 ASP A N 1
ATOM 856 C CA . ASP A 1 117 ? 11.466 -1.383 -9.631 1.00 94.81 117 ASP A CA 1
ATOM 857 C C . ASP A 1 117 ? 11.088 -1.725 -11.088 1.00 94.81 117 ASP A C 1
ATOM 859 O O . ASP A 1 117 ? 11.797 -1.361 -12.025 1.00 94.81 117 ASP A O 1
ATOM 863 N N . ASP A 1 118 ? 9.920 -2.331 -11.326 1.00 93.62 118 ASP A N 1
ATOM 864 C CA . ASP A 1 118 ? 9.429 -2.589 -12.687 1.00 93.62 118 ASP A CA 1
ATOM 865 C C . ASP A 1 118 ? 9.211 -1.300 -13.499 1.00 93.62 118 ASP A C 1
ATOM 867 O O . ASP A 1 118 ? 9.397 -1.297 -14.721 1.00 93.62 118 ASP A O 1
ATOM 871 N N . SER A 1 119 ? 8.845 -0.195 -12.842 1.00 90.94 119 SER A N 1
ATOM 872 C CA . SER A 1 119 ? 8.577 1.079 -13.518 1.00 90.94 119 SER A CA 1
ATOM 873 C C . SER A 1 119 ? 9.834 1.713 -14.130 1.00 90.94 119 SER A C 1
ATOM 875 O O . SER A 1 119 ? 9.740 2.359 -15.177 1.00 90.94 119 SER A O 1
ATOM 877 N N . VAL A 1 120 ? 11.014 1.461 -13.545 1.00 90.81 120 VAL A N 1
ATOM 878 C CA . VAL A 1 120 ? 12.311 1.951 -14.052 1.00 90.81 120 VAL A CA 1
ATOM 879 C C . VAL A 1 120 ? 12.986 0.985 -15.025 1.00 90.81 120 VAL A C 1
ATOM 881 O O . VAL A 1 120 ? 13.920 1.365 -15.735 1.00 90.81 120 VAL A O 1
ATOM 884 N N . ARG A 1 121 ? 12.531 -0.271 -15.083 1.00 89.31 121 ARG A N 1
ATOM 885 C CA . ARG A 1 121 ? 13.090 -1.281 -15.984 1.00 89.31 121 ARG A CA 1
ATOM 886 C C . ARG A 1 121 ? 12.692 -1.030 -17.432 1.00 89.31 121 ARG A C 1
ATOM 888 O O . ARG A 1 121 ? 11.578 -0.586 -17.743 1.00 89.31 121 ARG A O 1
ATOM 895 N N . ARG A 1 122 ? 13.602 -1.408 -18.336 1.00 86.56 122 ARG A N 1
ATOM 896 C CA . ARG A 1 122 ? 13.288 -1.491 -19.766 1.00 86.56 122 ARG A CA 1
ATOM 897 C C . ARG A 1 122 ? 12.180 -2.527 -19.996 1.00 86.56 122 ARG A C 1
ATOM 899 O O . ARG A 1 122 ? 12.148 -3.512 -19.254 1.00 86.56 122 ARG A O 1
ATOM 906 N N . PRO A 1 123 ? 11.300 -2.336 -20.996 1.00 85.88 123 PRO A N 1
ATOM 907 C CA . PRO A 1 123 ? 10.141 -3.199 -21.223 1.00 85.88 123 PRO A CA 1
ATOM 908 C C . PRO A 1 123 ? 10.464 -4.697 -21.275 1.00 85.88 123 PRO A C 1
ATOM 910 O O . PRO A 1 123 ? 9.720 -5.495 -20.717 1.00 85.88 123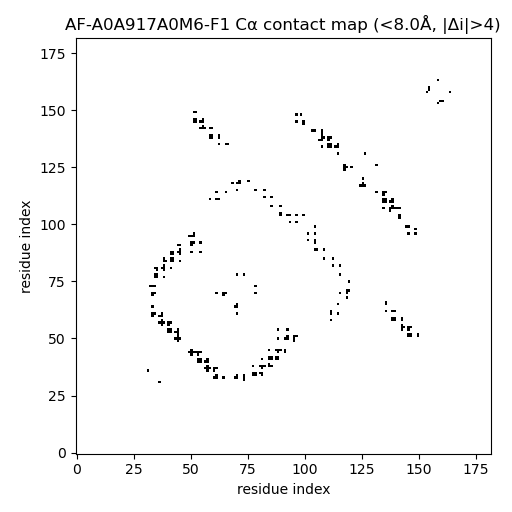 PRO A O 1
ATOM 913 N N . GLU A 1 124 ? 11.596 -5.073 -21.868 1.00 88.38 124 GLU A N 1
ATOM 914 C CA . GLU A 1 124 ? 12.054 -6.459 -22.000 1.00 88.38 124 GLU A CA 1
ATOM 915 C C . GLU A 1 124 ? 12.447 -7.136 -20.672 1.00 88.38 124 GLU A C 1
ATOM 917 O O . GLU A 1 124 ? 12.536 -8.360 -20.614 1.00 88.38 124 GLU A O 1
ATOM 922 N N . PHE A 1 125 ? 12.664 -6.361 -19.604 1.00 88.62 125 PHE A N 1
ATOM 923 C CA . PHE A 1 125 ? 13.028 -6.854 -18.268 1.00 88.62 125 PHE A CA 1
ATOM 924 C C . PHE A 1 125 ? 11.913 -6.686 -17.228 1.00 88.62 125 PHE A C 1
ATOM 926 O O . PHE A 1 125 ? 12.136 -6.976 -16.046 1.00 88.62 125 PHE A O 1
ATOM 933 N N . ARG A 1 126 ? 10.743 -6.180 -17.636 1.00 90.12 126 ARG A N 1
ATOM 934 C CA . ARG A 1 126 ? 9.585 -6.018 -16.750 1.00 90.12 126 ARG A CA 1
ATOM 935 C C . ARG A 1 126 ? 8.963 -7.369 -16.424 1.00 90.12 126 ARG A C 1
ATOM 937 O O . ARG A 1 126 ? 9.068 -8.321 -17.198 1.00 90.12 126 ARG A O 1
ATOM 944 N N . ALA A 1 127 ? 8.301 -7.442 -15.274 1.00 89.94 127 ALA A N 1
ATOM 945 C CA . ALA A 1 127 ? 7.539 -8.624 -14.914 1.00 89.94 127 ALA A CA 1
ATOM 946 C C . ALA A 1 127 ? 6.451 -8.943 -15.962 1.00 89.94 127 ALA A C 1
ATOM 948 O O . ALA A 1 127 ? 5.858 -8.026 -16.541 1.00 89.94 127 ALA A O 1
ATOM 949 N N . PRO A 1 128 ? 6.139 -10.234 -16.174 1.00 94.25 128 PRO A N 1
ATOM 950 C CA . PRO A 1 128 ? 4.951 -10.637 -16.917 1.00 94.25 128 PRO A CA 1
ATOM 951 C C . PRO A 1 128 ? 3.683 -10.026 -16.311 1.00 94.25 128 PRO A C 1
ATOM 953 O O . PRO A 1 128 ? 3.605 -9.833 -15.097 1.00 94.25 128 PRO A O 1
ATOM 956 N N . ALA A 1 129 ? 2.668 -9.784 -17.143 1.00 91.44 129 ALA A N 1
ATOM 957 C CA . ALA A 1 129 ? 1.424 -9.133 -16.723 1.00 91.44 129 ALA A CA 1
ATOM 958 C C . ALA A 1 129 ? 0.740 -9.835 -15.534 1.00 91.44 129 ALA A C 1
ATOM 960 O O . ALA A 1 129 ? 0.259 -9.165 -14.628 1.00 91.44 129 ALA A O 1
ATOM 961 N N . GLU A 1 130 ? 0.756 -11.170 -15.496 1.00 94.62 130 GLU A N 1
ATOM 962 C CA . GLU A 1 130 ? 0.196 -11.964 -14.392 1.00 94.62 130 GLU A CA 1
ATOM 963 C C . GLU A 1 130 ? 0.909 -11.690 -13.061 1.00 94.62 130 GLU A C 1
ATOM 965 O O . GLU A 1 130 ? 0.271 -11.523 -12.024 1.00 94.62 130 GLU A O 1
ATOM 970 N N . LEU A 1 131 ? 2.241 -11.581 -13.092 1.00 95.50 131 LEU A N 1
ATOM 971 C CA . LEU A 1 131 ? 3.035 -11.271 -11.908 1.00 95.50 131 LEU A CA 1
ATOM 972 C C . LEU A 1 131 ? 2.855 -9.808 -11.482 1.00 95.50 131 LEU A C 1
ATOM 974 O O . LEU A 1 131 ? 2.803 -9.523 -10.287 1.00 95.50 131 LEU A O 1
ATOM 978 N N . ALA A 1 132 ? 2.735 -8.886 -12.439 1.00 94.44 132 ALA A N 1
ATOM 979 C CA . ALA A 1 132 ? 2.421 -7.489 -12.153 1.00 94.44 132 ALA A CA 1
ATOM 980 C C . ALA A 1 132 ? 1.038 -7.349 -11.487 1.00 94.44 132 ALA A C 1
ATOM 982 O O . ALA A 1 132 ? 0.921 -6.662 -10.474 1.00 94.44 132 ALA A O 1
ATOM 983 N N . ALA A 1 133 ? 0.023 -8.059 -11.991 1.00 95.75 133 ALA A N 1
ATOM 984 C CA . ALA A 1 133 ? -1.313 -8.095 -11.398 1.00 95.75 133 ALA A CA 1
ATOM 985 C C . ALA A 1 133 ? -1.285 -8.664 -9.972 1.00 95.75 133 ALA A C 1
ATOM 987 O O . ALA A 1 133 ? -1.779 -8.019 -9.052 1.00 95.75 133 ALA A O 1
ATOM 988 N N . ALA A 1 134 ? -0.599 -9.791 -9.754 1.00 96.75 134 ALA A N 1
ATOM 989 C CA . ALA A 1 134 ? -0.453 -10.376 -8.420 1.00 96.75 134 ALA A CA 1
ATOM 990 C C . ALA A 1 134 ? 0.229 -9.421 -7.420 1.00 96.75 134 ALA A C 1
ATOM 992 O O . ALA A 1 134 ? -0.134 -9.375 -6.245 1.00 96.75 134 ALA A O 1
ATOM 993 N N . ARG A 1 135 ? 1.211 -8.624 -7.868 1.00 97.69 135 ARG A N 1
ATOM 994 C CA . ARG A 1 135 ? 1.848 -7.597 -7.024 1.00 97.69 135 ARG A CA 1
ATOM 995 C C . ARG A 1 135 ? 0.864 -6.490 -6.651 1.00 97.69 135 ARG A C 1
ATOM 997 O O . ARG A 1 135 ? 0.819 -6.102 -5.487 1.00 97.69 135 ARG A O 1
ATOM 1004 N N . ILE A 1 136 ? 0.078 -6.003 -7.610 1.00 97.69 1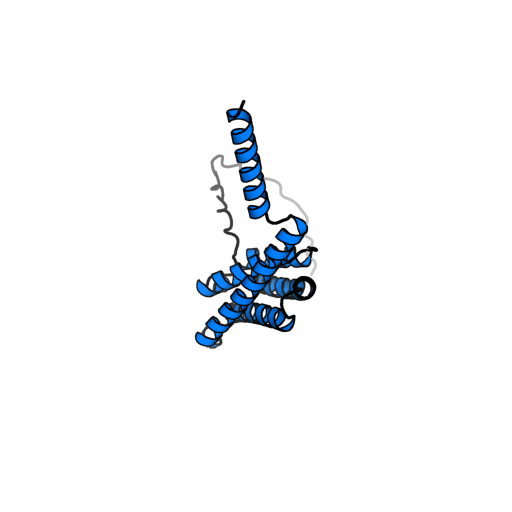36 ILE A N 1
ATOM 1005 C CA . ILE A 1 136 ? -0.952 -4.985 -7.359 1.00 97.69 136 ILE A CA 1
ATOM 1006 C C . ILE A 1 136 ? -1.992 -5.520 -6.368 1.00 97.69 136 ILE A C 1
ATOM 1008 O O . ILE A 1 136 ? -2.308 -4.833 -5.396 1.00 97.69 136 ILE A O 1
ATOM 1012 N N . ASP A 1 137 ? -2.442 -6.762 -6.544 1.00 98.06 137 ASP A N 1
ATOM 1013 C CA . ASP A 1 137 ? -3.387 -7.414 -5.634 1.00 98.06 137 ASP A CA 1
ATOM 1014 C C . ASP A 1 137 ? -2.833 -7.505 -4.208 1.00 98.06 137 ASP A C 1
ATOM 1016 O O . ASP A 1 137 ? -3.528 -7.168 -3.252 1.00 98.06 137 ASP A O 1
ATOM 1020 N N . HIS A 1 138 ? -1.565 -7.890 -4.038 1.00 97.62 138 HIS A N 1
ATOM 1021 C CA . HIS A 1 138 ? -0.936 -7.930 -2.715 1.00 97.62 138 HIS A CA 1
ATOM 1022 C C . HIS A 1 138 ? -0.823 -6.551 -2.055 1.00 97.62 138 HIS A C 1
ATOM 1024 O O . HIS A 1 138 ? -1.012 -6.440 -0.841 1.00 97.62 138 HIS A O 1
ATOM 1030 N N . VAL A 1 139 ? -0.535 -5.501 -2.830 1.00 98.50 139 VAL A N 1
ATOM 1031 C CA . VAL A 1 139 ? -0.518 -4.120 -2.325 1.00 98.50 139 VAL A CA 1
ATOM 1032 C C . VAL A 1 139 ? -1.912 -3.692 -1.866 1.00 98.50 139 VAL A C 1
ATOM 1034 O O . VAL A 1 139 ? -2.048 -3.134 -0.776 1.00 98.50 139 VAL A O 1
ATOM 1037 N N . LEU A 1 140 ? -2.945 -3.976 -2.663 1.00 98.38 140 LEU A N 1
ATOM 1038 C CA . LEU A 1 140 ? -4.329 -3.620 -2.343 1.00 98.38 140 LEU A CA 1
ATOM 1039 C C . LEU A 1 140 ? -4.866 -4.404 -1.143 1.00 98.38 140 LEU A C 1
ATOM 1041 O O . LEU A 1 140 ? -5.456 -3.800 -0.252 1.00 98.38 140 LEU A O 1
ATOM 1045 N N . LEU A 1 141 ? -4.588 -5.707 -1.067 1.00 98.12 141 LEU A N 1
ATOM 1046 C CA . LEU A 1 141 ? -4.953 -6.541 0.077 1.00 98.12 141 LEU A CA 1
ATOM 1047 C C . LEU A 1 141 ? -4.362 -5.978 1.376 1.00 98.12 141 LEU A C 1
ATOM 1049 O O . LEU A 1 141 ? -5.068 -5.837 2.372 1.00 98.12 141 LEU A O 1
ATOM 1053 N N . LEU A 1 142 ? -3.072 -5.616 1.365 1.00 98.06 142 LEU A N 1
ATOM 1054 C CA . LEU A 1 142 ? -2.445 -5.001 2.531 1.00 98.06 142 LEU A CA 1
ATOM 1055 C C . LEU A 1 142 ? -3.098 -3.653 2.868 1.00 98.06 142 LEU A C 1
ATOM 1057 O O . LEU A 1 142 ? -3.378 -3.389 4.035 1.00 98.06 142 LEU A O 1
ATOM 1061 N N . ALA A 1 143 ? -3.356 -2.806 1.869 1.00 98.31 143 ALA A N 1
ATOM 1062 C CA . ALA A 1 143 ? -4.006 -1.517 2.088 1.00 98.31 143 ALA A CA 1
ATOM 1063 C C . ALA A 1 143 ? -5.402 -1.673 2.718 1.00 98.31 143 ALA A C 1
ATOM 1065 O O . ALA A 1 143 ? -5.749 -0.923 3.629 1.00 98.31 143 ALA A O 1
ATOM 1066 N N . ASP A 1 144 ? -6.187 -2.655 2.278 1.00 98.31 144 ASP A N 1
ATOM 1067 C CA . ASP A 1 144 ? -7.521 -2.920 2.817 1.00 98.31 144 ASP A CA 1
ATOM 1068 C C . ASP A 1 144 ? -7.470 -3.449 4.258 1.00 98.31 144 ASP A C 1
ATOM 1070 O O . ASP A 1 144 ? -8.229 -2.983 5.110 1.00 98.31 144 ASP A O 1
ATOM 1074 N N . GLU A 1 145 ? -6.544 -4.358 4.572 1.00 98.00 145 GLU A N 1
ATOM 1075 C CA . GLU A 1 145 ? -6.362 -4.875 5.936 1.00 98.00 145 GLU A CA 1
ATOM 1076 C C . GLU A 1 145 ? -5.912 -3.780 6.917 1.00 98.00 145 GLU A C 1
ATOM 1078 O O . GLU A 1 145 ? -6.434 -3.670 8.034 1.00 98.00 145 GLU A O 1
ATOM 1083 N N . LEU A 1 146 ? -4.981 -2.917 6.498 1.00 97.38 146 LEU A N 1
ATOM 1084 C CA . LEU A 1 146 ? -4.522 -1.794 7.318 1.00 97.38 146 LEU A CA 1
ATOM 1085 C C . LEU A 1 146 ? -5.615 -0.732 7.504 1.00 97.38 146 LEU A C 1
ATOM 1087 O O . LEU A 1 146 ? -5.751 -0.201 8.608 1.00 97.38 146 LEU A O 1
ATOM 1091 N N . ASP A 1 147 ? -6.429 -0.456 6.482 1.00 97.12 147 ASP A N 1
ATOM 1092 C CA . ASP A 1 147 ? -7.585 0.447 6.584 1.00 97.12 147 ASP A CA 1
ATOM 1093 C C . ASP A 1 147 ? -8.654 -0.126 7.525 1.00 97.12 147 ASP A C 1
ATOM 1095 O O . ASP A 1 147 ? -9.138 0.556 8.431 1.00 97.12 147 ASP A O 1
ATOM 1099 N N . ALA A 1 148 ? -8.978 -1.415 7.389 1.00 95.44 148 ALA A N 1
ATOM 1100 C CA . ALA A 1 148 ? -9.901 -2.097 8.289 1.00 95.44 148 ALA A CA 1
ATOM 1101 C C . ALA A 1 148 ? -9.422 -2.015 9.743 1.00 95.44 148 ALA A C 1
ATOM 1103 O O . ALA A 1 148 ? -10.209 -1.719 10.649 1.00 95.44 148 ALA A O 1
ATOM 1104 N N . GLN A 1 149 ? -8.127 -2.225 9.977 1.00 95.00 149 GLN A N 1
ATOM 1105 C CA . GLN A 1 149 ? -7.538 -2.060 11.294 1.00 95.00 149 GLN A CA 1
ATOM 1106 C C . GLN A 1 149 ? -7.597 -0.604 11.785 1.00 95.00 149 GLN A C 1
ATOM 1108 O O . GLN A 1 149 ? -7.988 -0.378 12.932 1.00 95.00 149 GLN A O 1
ATOM 1113 N N . PHE A 1 150 ? -7.228 0.376 10.961 1.00 93.81 150 PHE A N 1
ATOM 1114 C CA . PHE A 1 150 ? -7.299 1.794 11.317 1.00 93.81 150 PHE A CA 1
ATOM 1115 C C . PHE A 1 150 ? -8.716 2.176 11.763 1.00 93.81 150 PHE A C 1
ATOM 1117 O O . PHE A 1 150 ? -8.906 2.729 12.847 1.00 93.81 150 PHE A O 1
ATOM 1124 N N . ARG A 1 151 ? -9.736 1.765 11.003 1.00 92.00 151 ARG A N 1
ATOM 1125 C CA . ARG A 1 151 ? -11.147 1.987 11.353 1.00 92.00 151 ARG A CA 1
ATOM 1126 C C . ARG A 1 151 ? -11.524 1.348 12.690 1.00 92.00 151 ARG A C 1
ATOM 1128 O O . ARG A 1 151 ? -12.212 1.988 13.485 1.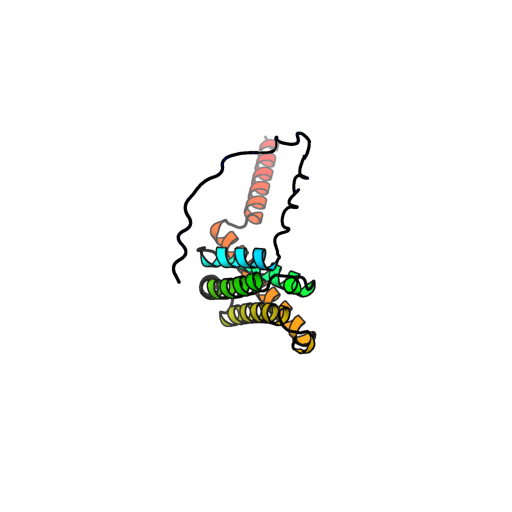00 92.00 151 ARG A O 1
ATOM 1135 N N . ARG A 1 152 ? -11.056 0.125 12.978 1.00 91.12 152 ARG A N 1
ATOM 1136 C CA . ARG A 1 152 ? -11.257 -0.515 14.294 1.00 91.12 152 ARG A CA 1
ATOM 1137 C C . ARG A 1 152 ? -10.644 0.326 15.414 1.00 91.12 152 ARG A C 1
ATOM 1139 O O . ARG A 1 152 ? -11.329 0.602 16.393 1.00 91.12 152 ARG A O 1
ATOM 1146 N N . GLN A 1 153 ? -9.416 0.813 15.240 1.00 90.19 153 GLN A N 1
ATOM 1147 C CA . GLN A 1 153 ? -8.757 1.667 16.234 1.00 90.19 153 GLN A CA 1
ATOM 1148 C C . GLN A 1 153 ? -9.490 3.001 16.437 1.00 90.19 153 GLN A C 1
ATOM 1150 O O . GLN A 1 153 ? -9.624 3.465 17.571 1.00 90.19 153 GLN A O 1
ATOM 1155 N N . CYS A 1 154 ? -10.009 3.610 15.368 1.00 87.94 154 CYS A N 1
ATOM 1156 C CA . CYS A 1 154 ? -10.845 4.806 15.470 1.00 87.94 154 CYS A CA 1
ATOM 1157 C C . CYS A 1 154 ? -12.118 4.540 16.281 1.00 87.94 154 CYS A C 1
ATOM 1159 O O . CYS A 1 154 ? -12.464 5.344 17.145 1.00 87.94 154 CYS A O 1
ATOM 1161 N N . ILE A 1 155 ? -12.788 3.407 16.050 1.00 87.81 155 ILE A N 1
ATOM 1162 C CA . ILE A 1 155 ? -13.987 3.002 16.799 1.00 87.81 155 ILE A CA 1
ATOM 1163 C C . ILE A 1 155 ? -13.651 2.724 18.271 1.00 87.81 155 ILE A C 1
ATOM 1165 O O . ILE A 1 155 ? -14.406 3.126 19.153 1.00 87.81 155 ILE A O 1
ATOM 1169 N N . GLU A 1 156 ? -12.522 2.083 18.564 1.00 86.50 156 GLU A N 1
ATOM 1170 C CA . GLU A 1 156 ? -12.085 1.807 19.939 1.00 86.50 156 GLU A CA 1
ATOM 1171 C C . GLU A 1 156 ? -11.779 3.091 20.722 1.00 86.50 156 GLU A C 1
ATOM 1173 O O . GLU A 1 156 ? -12.180 3.220 21.878 1.00 86.50 156 GLU A O 1
ATOM 1178 N N . ARG A 1 157 ? -11.107 4.068 20.097 1.00 84.75 157 ARG A N 1
ATOM 1179 C CA . ARG A 1 157 ? -10.753 5.348 20.740 1.00 84.75 157 ARG A CA 1
ATOM 1180 C C . ARG A 1 157 ? -11.931 6.317 20.818 1.00 84.75 157 ARG A C 1
ATOM 1182 O O . ARG A 1 157 ? -12.083 7.044 21.795 1.00 84.75 157 ARG A O 1
ATOM 1189 N N . GLY A 1 158 ? -12.728 6.368 19.756 1.00 77.38 158 GLY A N 1
ATOM 1190 C CA . GLY A 1 158 ? -13.738 7.393 19.519 1.00 77.38 158 GLY A CA 1
ATOM 1191 C C . GLY A 1 158 ? -15.173 6.910 19.660 1.00 77.38 158 GLY A C 1
ATOM 1192 O O . GLY A 1 158 ? -16.073 7.729 19.524 1.00 77.38 158 GLY A O 1
ATOM 1193 N N . GLY A 1 159 ? -15.409 5.628 19.945 1.00 72.88 159 GLY A N 1
ATOM 1194 C CA . GLY A 1 159 ? -16.726 4.998 19.871 1.00 72.88 159 GLY A CA 1
ATOM 1195 C C . GLY A 1 159 ? -17.246 4.878 18.434 1.00 72.88 159 GLY A C 1
ATOM 1196 O O . GLY A 1 159 ? -16.843 5.603 17.529 1.00 72.88 159 GLY A O 1
ATOM 1197 N N . ASP A 1 160 ? -18.191 3.968 18.215 1.00 77.31 160 ASP A N 1
ATOM 1198 C CA . ASP A 1 160 ? -18.868 3.839 16.923 1.00 77.31 160 ASP A CA 1
ATOM 1199 C C . ASP A 1 160 ? -19.789 5.057 16.693 1.00 77.31 160 ASP A C 1
ATOM 1201 O O . ASP A 1 160 ? -20.805 5.228 17.378 1.00 77.31 160 ASP A O 1
ATOM 1205 N N . LEU A 1 161 ? -19.411 5.926 15.747 1.00 71.75 161 LEU A N 1
ATOM 1206 C CA . LEU A 1 161 ? -20.151 7.145 15.403 1.00 71.75 161 LEU A CA 1
ATOM 1207 C C . LEU A 1 161 ? -21.580 6.847 14.941 1.00 71.75 161 LEU A C 1
ATOM 1209 O O . LEU A 1 161 ? -22.490 7.604 15.282 1.00 71.75 161 LEU A O 1
ATOM 1213 N N . LEU A 1 162 ? -21.803 5.738 14.230 1.00 73.12 162 LEU A N 1
ATOM 1214 C CA . LEU A 1 162 ? -23.141 5.327 13.804 1.00 73.12 162 LEU A CA 1
ATOM 1215 C C . LEU A 1 162 ? -23.975 4.905 15.010 1.00 73.12 162 LEU A C 1
ATOM 1217 O O . LEU A 1 162 ? -25.110 5.358 15.156 1.00 73.12 162 LEU A O 1
ATOM 1221 N N . ARG A 1 163 ? -23.407 4.121 15.935 1.00 72.50 163 ARG A N 1
ATOM 1222 C CA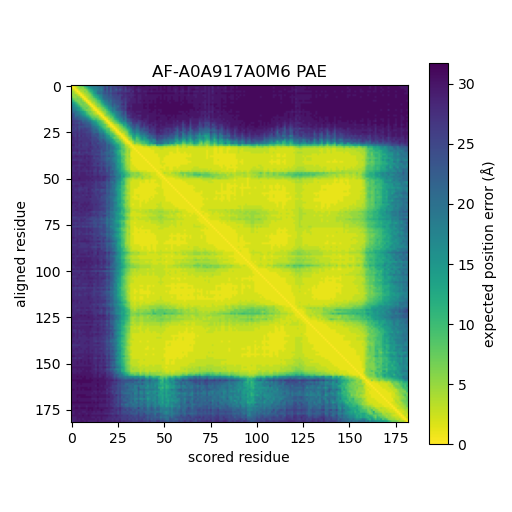 . ARG A 1 163 ? -24.096 3.797 17.198 1.00 72.50 163 ARG A CA 1
ATOM 1223 C C . ARG A 1 163 ? -24.412 5.043 18.016 1.00 72.50 163 ARG A C 1
ATOM 1225 O O . ARG A 1 163 ? -25.514 5.136 18.556 1.00 72.50 163 ARG A O 1
ATOM 1232 N N . ARG A 1 164 ? -23.492 6.008 18.101 1.00 76.75 164 ARG A N 1
ATOM 1233 C CA . ARG A 1 164 ? -23.737 7.286 18.791 1.00 76.75 164 ARG A CA 1
ATOM 1234 C C . ARG A 1 164 ? -24.862 8.069 18.123 1.00 76.75 164 ARG A C 1
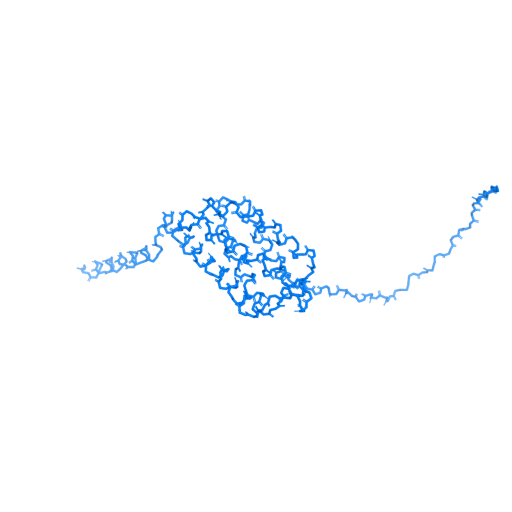ATOM 1236 O O . ARG A 1 164 ? -25.783 8.489 18.812 1.00 76.75 164 ARG A O 1
ATOM 1243 N N . HIS A 1 165 ? -24.836 8.193 16.799 1.00 81.75 165 HIS A N 1
ATOM 1244 C CA . HIS A 1 165 ? -25.868 8.895 16.042 1.00 81.75 165 HIS A CA 1
ATOM 1245 C C . HIS A 1 165 ? -27.250 8.249 16.207 1.00 81.75 165 HIS A C 1
ATOM 1247 O O . HIS A 1 165 ? -28.214 8.939 16.524 1.00 81.75 165 HIS A O 1
ATOM 1253 N N . VAL A 1 166 ? -27.344 6.920 16.089 1.00 81.88 166 VAL A N 1
ATOM 1254 C CA . VAL A 1 166 ? -28.596 6.174 16.312 1.00 81.88 166 VAL A CA 1
ATOM 1255 C C . VAL A 1 166 ? -29.098 6.349 17.746 1.00 81.88 166 VAL A C 1
ATOM 1257 O O . VAL A 1 166 ? -30.297 6.505 17.964 1.00 81.88 166 VAL A O 1
ATOM 1260 N N . THR A 1 167 ? -28.197 6.353 18.730 1.00 84.56 167 THR A N 1
ATOM 1261 C CA . THR A 1 167 ? -28.560 6.577 20.138 1.00 84.56 167 THR A CA 1
ATOM 1262 C C . THR A 1 167 ? -29.121 7.983 20.347 1.00 84.56 167 THR A C 1
ATOM 1264 O O . THR A 1 167 ? -30.163 8.127 20.980 1.00 84.56 167 THR A O 1
ATOM 1267 N N . ILE A 1 168 ? -28.489 9.004 19.759 1.00 85.50 168 ILE A N 1
ATOM 1268 C CA . ILE A 1 168 ? -28.963 10.394 19.808 1.00 85.50 168 ILE A CA 1
ATOM 1269 C C . ILE A 1 168 ? -30.335 10.517 19.139 1.00 85.50 168 ILE A C 1
ATOM 1271 O O . ILE A 1 168 ? -31.251 11.068 19.740 1.00 85.50 168 ILE A O 1
ATOM 1275 N N . GLN A 1 169 ? -30.522 9.950 17.942 1.00 89.69 169 GLN A N 1
ATOM 1276 C CA . GLN A 1 169 ? -31.819 9.999 17.261 1.00 89.69 169 GLN A CA 1
ATOM 1277 C C . GLN A 1 169 ? -32.929 9.307 18.062 1.00 89.69 169 GLN A C 1
ATOM 1279 O O . GLN A 1 169 ? -34.042 9.822 18.143 1.00 89.69 169 GLN A O 1
ATOM 1284 N N . ARG A 1 170 ? -32.632 8.166 18.697 1.00 87.06 170 ARG A N 1
ATOM 1285 C CA . ARG A 1 170 ? -33.589 7.476 19.576 1.00 87.06 170 ARG A CA 1
ATOM 1286 C C . ARG A 1 170 ? -33.943 8.305 20.810 1.00 87.06 170 ARG A C 1
ATOM 1288 O O . ARG A 1 170 ? -35.113 8.342 21.174 1.00 87.06 170 ARG A O 1
ATOM 1295 N N . ALA A 1 171 ? -32.965 8.970 21.424 1.00 85.75 171 ALA A N 1
ATOM 1296 C CA . ALA A 1 171 ? -33.202 9.857 22.560 1.00 85.75 171 ALA A CA 1
ATOM 1297 C C . ALA A 1 171 ? -34.085 11.053 22.162 1.00 85.75 171 ALA A C 1
ATOM 1299 O O . ALA A 1 171 ? -35.096 11.306 22.808 1.00 85.75 171 ALA A O 1
ATOM 1300 N N . MET A 1 172 ? -33.785 11.704 21.033 1.00 88.44 172 MET A N 1
ATOM 1301 C CA . MET A 1 172 ? -34.597 12.809 20.508 1.00 88.44 172 MET A CA 1
ATOM 1302 C C . MET A 1 172 ? -36.038 12.379 20.199 1.00 88.44 172 MET A C 1
ATOM 1304 O O . MET A 1 172 ? -36.982 13.098 20.517 1.00 88.44 172 MET A O 1
ATOM 1308 N N . ALA A 1 173 ? -36.230 11.197 19.606 1.00 86.69 173 ALA A N 1
ATOM 1309 C CA . ALA A 1 173 ? -37.565 10.671 19.327 1.00 86.69 173 ALA A CA 1
ATOM 1310 C C . ALA A 1 173 ? -38.354 10.353 20.612 1.00 86.69 173 ALA A C 1
ATOM 1312 O O . ALA A 1 173 ? -39.565 10.572 20.659 1.00 86.69 173 ALA A O 1
ATOM 1313 N N . ALA A 1 174 ? -37.682 9.861 21.658 1.00 83.75 174 ALA A N 1
ATOM 1314 C CA . ALA A 1 174 ? -38.301 9.595 22.955 1.00 83.75 174 ALA A CA 1
ATOM 1315 C C . ALA A 1 174 ? -38.725 10.886 23.679 1.00 83.75 174 ALA A C 1
ATOM 1317 O O . ALA A 1 174 ? -39.818 10.921 24.245 1.00 83.75 174 ALA A O 1
ATOM 1318 N N . ASP A 1 175 ? -37.918 11.948 23.601 1.00 81.69 175 ASP A N 1
ATOM 1319 C CA . ASP A 1 175 ? -38.242 13.262 24.175 1.00 81.69 175 ASP A CA 1
ATOM 1320 C C . ASP A 1 175 ? -39.428 13.931 23.464 1.00 81.69 175 ASP A C 1
ATOM 1322 O O . ASP A 1 175 ? -40.331 14.469 24.101 1.00 81.69 175 ASP A O 1
ATOM 1326 N N . VAL A 1 176 ? -39.510 13.836 22.135 1.00 77.81 176 VAL A N 1
ATOM 1327 C CA . VAL A 1 176 ? -40.684 14.334 21.393 1.00 77.81 176 VAL A CA 1
ATOM 1328 C C . VAL A 1 176 ? -41.951 13.546 21.762 1.00 77.81 176 VAL A C 1
ATOM 1330 O O . VAL A 1 176 ? -43.036 14.117 21.902 1.00 77.81 176 VAL A O 1
ATOM 1333 N N . ALA A 1 177 ? -41.828 12.232 21.965 1.00 72.56 177 ALA A N 1
ATOM 1334 C CA . ALA A 1 177 ? -42.942 11.366 22.352 1.00 72.56 177 ALA A CA 1
ATOM 1335 C C . ALA A 1 177 ? -43.398 11.539 23.816 1.00 72.56 177 ALA A C 1
ATOM 1337 O O . ALA A 1 177 ? -44.494 11.086 24.168 1.00 72.56 177 ALA A O 1
ATOM 1338 N N . SER A 1 178 ? -42.567 12.129 24.682 1.00 73.12 178 SER A N 1
ATOM 1339 C CA . SER A 1 178 ? -42.927 12.461 26.066 1.00 73.12 178 SER A CA 1
ATOM 1340 C C . SER A 1 178 ? -43.604 13.834 26.155 1.00 73.12 178 SER A C 1
ATOM 1342 O O . SER A 1 178 ? -44.587 13.969 26.878 1.00 73.12 178 SER A O 1
ATOM 1344 N N . LEU A 1 179 ? -43.169 14.804 25.342 1.00 67.06 179 LEU A N 1
ATOM 1345 C CA . LEU A 1 179 ? -43.776 16.138 25.235 1.00 67.06 179 LEU A CA 1
ATOM 1346 C C . LEU A 1 179 ? -45.183 16.130 24.619 1.00 67.06 179 LEU A C 1
ATOM 1348 O O . LEU A 1 179 ? -46.007 16.967 24.956 1.00 67.06 179 LEU A O 1
ATOM 1352 N N . THR A 1 180 ? -45.475 15.183 23.727 1.00 68.81 180 THR A N 1
ATOM 1353 C CA . THR A 1 180 ? -46.791 15.052 23.066 1.00 68.81 180 THR A CA 1
ATOM 1354 C C . THR A 1 180 ? -47.832 14.283 23.887 1.00 68.81 180 THR A C 1
ATOM 1356 O O . THR A 1 180 ? -48.981 14.177 23.468 1.00 68.81 180 THR A O 1
ATOM 1359 N N . ARG A 1 181 ? -47.443 13.724 25.041 1.00 62.34 181 ARG A N 1
ATOM 1360 C CA . ARG A 1 181 ? -48.330 12.992 25.963 1.00 62.34 181 ARG A CA 1
ATOM 1361 C C . ARG A 1 181 ? -48.780 13.810 27.183 1.00 62.34 181 ARG A C 1
ATOM 1363 O O . ARG A 1 181 ? -49.492 13.257 28.021 1.00 62.34 181 ARG A O 1
ATOM 1370 N N . GLN A 1 182 ? -48.361 15.072 27.283 1.00 51.62 182 GLN A N 1
ATOM 1371 C CA . GLN A 1 182 ? -48.867 16.059 28.248 1.00 51.62 182 GLN A CA 1
ATOM 1372 C C . GLN A 1 182 ? -49.986 16.887 27.619 1.00 51.62 182 GLN A C 1
ATOM 1374 O O . GLN A 1 182 ? -50.922 17.234 28.371 1.00 51.62 182 GLN A O 1
#

Secondary structure (DSSP, 8-state):
------------PPPP-TT-----------PPPHHHHHHHHHHHHHH-SS-HHHHHHHHHHHHHHHHHTGGGGS-HHHHHHHHHHHHHHHHHHHHH-TTS-HHHHHHHHHHHHHHHHHHHS-GGGSPPHHHHHHHHHHHHHHHHHHHHHHHHHHHHHH--HHHHHHHHHHHHHHHHHHHTT-

Organism: NCBI:txid2027858

Foldseek 3Di:
DDDDDDDDDDDDDDDDDPPPPPPPPPPDPPPQQLLQQLLVLLQVLLPDLQSLVSLLVSLVSLLVCLVVLSLLVDDPVSLVSSLVSLVSNQVSCLVNLVPDHSVLSVLLSVLSNLSSVLSPDDPVPHDDPVSNVVSSVSSNVNSVSSVVVVVVVCCVVPNDPVVVVVVVVVVVVVVVVVVVVD